Protein AF-K1RH36-F1 (afdb_monomer_lite)

Radius of gyration: 16.11 Å; chains: 1; bounding box: 42×33×47 Å

pLDDT: mean 90.03, std 10.53, range [44.5, 98.94]

Secondary structure (DSSP, 8-state):
-----TT----SEE-----TTTSTTT-----PPPEEEEEES-EEES-S--EE---EETTB-EEEEEEES-EEES-SSEEEEEESEES-EEES-EEEEESEEEEEESS-SSEE--TT-STT-----B---EEES-EEEE-S---SS--EEEEEE-EEESS-BTTBPSEEE-EES-EEES-EEEESSS-EEEEEESEES-EE-

InterPro domains:
  IPR006626 Parallel beta-helix repeat [SM00710] (34-55)
  IPR006626 Parallel beta-helix repeat [SM00710] (62-84)
  IPR006626 Parallel beta-helix repeat [SM00710] (85-106)
  IPR006626 Parallel beta-helix repeat [SM00710] (171-194)
  IPR011050 Pectin lyase fold/virulence factor [SSF51126] (20-196)
  IPR012334 Pectin lyase fold [G3DSA:2.160.20.10] (1-201)

Foldseek 3Di:
DPLDPLPDPDEPEEQEQDDCVVNVPPDDRPLDHAEQAAAAPEEAESYQEYDEYDAAEFLRAYEAYEQEHYEAYQHLEENYEYERYAPYEAYQYEYYNYQAYYEHFFQPDHYDYDPVGNPPGALDDARLYEYAQYEHEHEPRDDPPAHENYEQDFAQAPQDDVRRGGHQNAHHNYEYENYHYHYHDRHYHYHYYSHDHYHYD

Structure (mmCIF, N/CA/C/O backbone):
data_AF-K1RH36-F1
#
_entry.id   AF-K1RH36-F1
#
loop_
_atom_site.group_PDB
_atom_site.id
_atom_site.type_symbol
_atom_site.label_atom_id
_atom_site.label_alt_id
_atom_site.label_comp_id
_atom_site.label_asym_id
_atom_site.label_entity_id
_atom_site.label_seq_id
_atom_site.pdbx_PDB_ins_code
_atom_site.Cartn_x
_atom_site.Cartn_y
_atom_site.Cartn_z
_atom_site.occupancy
_atom_site.B_iso_or_equiv
_atom_site.auth_seq_id
_atom_site.auth_comp_id
_atom_site.auth_asym_id
_atom_site.auth_atom_id
_atom_site.pdbx_PDB_model_num
ATOM 1 N N . ASP A 1 1 ? 5.997 -0.626 26.181 1.00 48.72 1 ASP A N 1
ATOM 2 C CA . ASP A 1 1 ? 5.808 -1.218 24.842 1.00 48.72 1 ASP A CA 1
ATOM 3 C C . ASP A 1 1 ? 6.868 -0.710 23.880 1.00 48.72 1 ASP A C 1
ATOM 5 O O . ASP A 1 1 ? 7.215 0.465 23.920 1.00 48.72 1 ASP A O 1
ATOM 9 N N . TYR A 1 2 ? 7.470 -1.610 23.101 1.00 44.50 2 TYR A N 1
ATOM 10 C CA . TYR A 1 2 ? 8.561 -1.281 22.181 1.00 44.50 2 TYR A CA 1
ATOM 11 C C . TYR A 1 2 ? 7.997 -0.647 20.906 1.00 44.50 2 TYR A C 1
ATOM 13 O O . TYR A 1 2 ? 7.381 -1.335 20.103 1.00 44.50 2 TYR A O 1
ATOM 21 N N . HIS A 1 3 ? 8.233 0.648 20.704 1.00 52.84 3 HIS A N 1
ATOM 22 C CA . HIS A 1 3 ? 7.774 1.389 19.522 1.00 52.84 3 HIS A CA 1
ATOM 23 C C . HIS A 1 3 ? 8.792 1.398 18.365 1.00 52.84 3 HIS A C 1
ATOM 25 O O . HIS A 1 3 ? 8.643 2.162 17.416 1.00 52.84 3 HIS A O 1
ATOM 31 N N . GLY A 1 4 ? 9.857 0.586 18.433 1.00 54.41 4 GLY A N 1
ATOM 32 C CA . GLY A 1 4 ? 11.047 0.842 17.618 1.00 54.41 4 GLY A CA 1
ATOM 33 C C . GLY A 1 4 ? 11.616 2.237 17.908 1.00 54.41 4 GLY A C 1
ATOM 34 O O . GLY A 1 4 ? 11.201 2.916 18.849 1.00 54.41 4 GLY A O 1
ATOM 35 N N . LYS A 1 5 ? 12.575 2.700 17.105 1.00 57.91 5 LYS A N 1
ATOM 36 C CA . LYS A 1 5 ? 12.825 4.146 17.043 1.00 57.91 5 LYS A CA 1
ATOM 37 C C . LYS A 1 5 ? 11.696 4.786 16.233 1.00 57.91 5 LYS A C 1
ATOM 39 O O . LYS A 1 5 ? 11.279 4.210 15.226 1.00 57.91 5 LYS A O 1
ATOM 44 N N . ALA A 1 6 ? 11.234 5.966 16.651 1.00 55.44 6 ALA A N 1
ATOM 45 C CA . ALA A 1 6 ? 10.119 6.688 16.024 1.00 55.44 6 ALA A CA 1
ATOM 46 C C . ALA A 1 6 ? 10.336 6.992 14.525 1.00 55.44 6 ALA A C 1
ATOM 48 O O . ALA A 1 6 ? 9.378 7.233 13.794 1.00 55.44 6 ALA A O 1
ATOM 49 N N . ASP A 1 7 ? 11.578 6.927 14.049 1.00 59.47 7 ASP A N 1
ATOM 50 C CA . ASP A 1 7 ? 12.008 7.115 12.663 1.00 59.47 7 ASP A CA 1
ATOM 51 C C . ASP A 1 7 ? 12.267 5.802 11.898 1.00 59.47 7 ASP A C 1
ATOM 53 O O . ASP A 1 7 ? 12.606 5.837 10.713 1.00 59.47 7 ASP A O 1
ATOM 57 N N . SER A 1 8 ? 12.095 4.635 12.529 1.00 68.62 8 SER A N 1
ATOM 58 C CA . SER A 1 8 ? 12.329 3.359 11.854 1.00 68.62 8 SER A CA 1
ATOM 59 C C . SER A 1 8 ? 11.320 3.137 10.724 1.00 68.62 8 SER A C 1
ATOM 61 O O . SER A 1 8 ? 10.147 3.520 10.793 1.00 68.62 8 SER A O 1
ATOM 63 N N . ASN A 1 9 ? 11.797 2.550 9.630 1.00 77.06 9 ASN A N 1
ATOM 64 C CA . ASN A 1 9 ? 11.021 2.375 8.408 1.00 77.06 9 ASN A CA 1
ATOM 65 C C . ASN A 1 9 ? 10.513 0.942 8.224 1.00 77.06 9 ASN A C 1
ATOM 67 O O . ASN A 1 9 ? 10.235 0.577 7.092 1.00 77.06 9 ASN A O 1
ATOM 71 N N . ASN A 1 10 ? 10.382 0.171 9.305 1.00 84.75 10 ASN A N 1
ATOM 72 C CA . ASN A 1 10 ? 10.100 -1.258 9.229 1.00 84.75 10 ASN A CA 1
ATOM 73 C C . ASN A 1 10 ? 8.607 -1.556 9.391 1.00 84.75 10 ASN A C 1
ATOM 75 O O . ASN A 1 10 ? 7.935 -1.008 10.268 1.00 84.75 10 ASN A O 1
ATOM 79 N N . GLU A 1 11 ? 8.126 -2.474 8.570 1.00 92.56 11 GLU A N 1
ATOM 80 C CA . GLU A 1 11 ? 6.810 -3.086 8.620 1.00 92.56 11 GLU A CA 1
ATOM 81 C C . GLU A 1 11 ? 6.867 -4.375 9.460 1.00 92.56 11 GLU A C 1
ATOM 83 O O . GLU A 1 11 ? 7.831 -5.136 9.378 1.00 92.56 11 GLU A O 1
ATOM 88 N N . ALA A 1 12 ? 5.841 -4.638 10.278 1.00 95.31 12 ALA A N 1
ATOM 89 C CA . ALA A 1 12 ? 5.740 -5.885 11.041 1.00 95.31 12 ALA A CA 1
ATOM 90 C C . ALA A 1 12 ? 5.659 -7.118 10.123 1.00 95.31 12 ALA A C 1
ATOM 92 O O . ALA A 1 12 ? 6.191 -8.174 10.460 1.00 95.31 12 ALA A O 1
ATOM 93 N N . ILE A 1 13 ? 5.037 -6.971 8.948 1.00 97.25 13 ILE A N 1
ATOM 94 C CA . ILE A 1 13 ? 5.203 -7.890 7.815 1.00 97.25 13 ILE A CA 1
ATOM 95 C C . ILE A 1 13 ? 5.676 -7.089 6.603 1.00 97.25 13 ILE A C 1
ATOM 97 O O . ILE A 1 13 ? 4.931 -6.266 6.064 1.00 97.25 13 ILE A O 1
ATOM 101 N N . GLN A 1 14 ? 6.898 -7.389 6.164 1.00 94.25 14 GLN A N 1
ATOM 102 C CA . GLN A 1 14 ? 7.537 -6.804 4.990 1.00 94.25 14 GLN A CA 1
ATOM 103 C C . GLN A 1 14 ? 7.355 -7.739 3.782 1.00 94.25 14 GLN A C 1
ATOM 105 O O . GLN A 1 14 ? 7.917 -8.833 3.741 1.00 94.25 14 GLN A O 1
ATOM 110 N N . ILE A 1 15 ? 6.556 -7.320 2.800 1.00 95.06 15 ILE A N 1
ATOM 111 C CA . ILE A 1 15 ? 6.387 -7.982 1.499 1.00 95.06 15 ILE A CA 1
ATOM 112 C C . ILE A 1 15 ? 7.238 -7.197 0.519 1.00 95.06 15 ILE A C 1
ATOM 114 O O . ILE A 1 15 ? 6.900 -6.064 0.212 1.00 95.06 15 ILE A O 1
ATOM 118 N N . GLU A 1 16 ? 8.339 -7.747 0.023 1.00 91.94 16 GLU A N 1
ATOM 119 C CA . GLU A 1 16 ? 9.300 -6.907 -0.694 1.00 91.94 16 GLU A CA 1
ATOM 120 C C . GLU A 1 16 ? 10.018 -7.646 -1.814 1.00 91.94 16 GLU A C 1
ATOM 122 O O . GLU A 1 16 ? 10.155 -8.870 -1.781 1.00 91.94 16 GLU A O 1
ATOM 127 N N . THR A 1 17 ? 10.438 -6.893 -2.828 1.00 91.12 17 THR A N 1
ATOM 128 C CA . THR A 1 17 ? 11.359 -7.387 -3.852 1.00 91.12 17 THR A CA 1
ATOM 129 C C . THR A 1 17 ? 12.761 -6.914 -3.501 1.00 91.12 17 THR A C 1
ATOM 131 O O . THR A 1 17 ? 12.981 -5.723 -3.289 1.00 91.12 17 THR A O 1
ATOM 134 N N . LEU A 1 18 ? 13.734 -7.824 -3.474 1.00 89.38 18 LEU A N 1
ATOM 135 C CA . LEU A 1 18 ? 15.109 -7.443 -3.168 1.00 89.38 18 LEU A CA 1
ATOM 136 C C . LEU A 1 18 ? 15.663 -6.524 -4.263 1.00 89.38 18 LEU A C 1
ATOM 138 O O . LEU A 1 18 ? 15.739 -6.902 -5.433 1.00 89.38 18 LEU A O 1
ATOM 142 N N . GLN A 1 19 ? 16.089 -5.329 -3.862 1.00 87.44 19 GLN A N 1
ATOM 143 C CA . GLN A 1 19 ? 16.761 -4.360 -4.718 1.00 87.44 19 GLN A CA 1
ATOM 144 C C . GLN A 1 19 ? 18.073 -3.924 -4.067 1.00 87.44 19 GLN A C 1
ATOM 146 O O . GLN A 1 19 ? 18.131 -3.759 -2.852 1.00 87.44 19 GLN A O 1
ATOM 151 N N . ARG A 1 20 ? 19.124 -3.741 -4.872 1.00 87.88 20 ARG A N 1
ATOM 152 C CA . ARG A 1 20 ? 20.497 -3.494 -4.411 1.00 87.88 20 ARG A CA 1
ATOM 153 C C . ARG A 1 20 ? 20.656 -2.305 -3.466 1.00 87.88 20 ARG A C 1
ATOM 155 O O . ARG A 1 20 ? 21.320 -2.435 -2.448 1.00 87.88 20 ARG A O 1
ATOM 162 N N . ASP A 1 21 ? 20.075 -1.162 -3.790 1.00 84.81 21 ASP A N 1
ATOM 163 C CA . ASP A 1 21 ? 20.193 0.064 -2.996 1.00 84.81 21 ASP A CA 1
ATOM 164 C C . ASP A 1 21 ? 19.337 0.016 -1.718 1.00 84.81 21 ASP A C 1
ATOM 166 O O . ASP A 1 21 ? 19.546 0.819 -0.810 1.00 84.81 21 ASP A O 1
ATOM 170 N N . HIS A 1 22 ? 18.377 -0.915 -1.631 1.00 84.19 22 HIS A N 1
ATOM 171 C CA . HIS A 1 22 ? 17.522 -1.104 -0.457 1.00 84.19 22 HIS A CA 1
ATOM 172 C C . HIS A 1 22 ? 17.962 -2.278 0.443 1.00 84.19 22 HIS A C 1
ATOM 174 O O . HIS A 1 22 ? 17.903 -2.167 1.665 1.00 84.19 22 HIS A O 1
ATOM 180 N N . PHE A 1 23 ? 18.462 -3.371 -0.144 1.00 86.69 23 PHE A N 1
ATOM 181 C CA . PHE A 1 23 ? 18.872 -4.623 0.513 1.00 86.69 23 PHE A CA 1
ATOM 182 C C . PHE A 1 23 ? 20.287 -5.061 0.104 1.00 86.69 23 PHE A C 1
ATOM 184 O O . PHE A 1 23 ? 20.510 -6.223 -0.235 1.00 86.69 23 PHE A O 1
ATOM 191 N N . ALA A 1 24 ? 21.252 -4.139 0.155 1.00 87.00 24 ALA A N 1
ATOM 192 C CA . ALA A 1 24 ? 22.609 -4.311 -0.383 1.00 87.00 24 ALA A CA 1
ATOM 193 C C . ALA A 1 24 ? 23.359 -5.578 0.075 1.00 87.00 24 ALA A C 1
ATOM 195 O O . ALA A 1 24 ? 24.214 -6.082 -0.657 1.00 87.00 24 ALA A O 1
ATOM 196 N N . SER A 1 25 ? 23.053 -6.094 1.269 1.00 89.00 25 SER A N 1
ATOM 197 C CA . SER A 1 25 ? 23.713 -7.262 1.859 1.00 89.00 25 SER A CA 1
ATOM 198 C C . SER A 1 25 ? 23.167 -8.615 1.392 1.00 89.00 25 SER A C 1
ATOM 200 O O . SER A 1 25 ? 23.847 -9.619 1.584 1.00 89.00 25 SER A O 1
ATOM 202 N N . TYR A 1 26 ? 21.973 -8.677 0.790 1.00 86.00 26 TYR A N 1
ATOM 203 C CA . TYR A 1 26 ? 21.340 -9.956 0.434 1.00 86.00 26 TYR A CA 1
ATOM 204 C C . TYR A 1 26 ? 21.942 -10.580 -0.836 1.00 86.00 26 TYR A C 1
ATOM 206 O O . TYR A 1 26 ? 22.061 -11.802 -0.927 1.00 86.00 26 TYR A O 1
ATOM 214 N N . GLY A 1 27 ? 22.368 -9.757 -1.803 1.00 78.81 27 GLY A N 1
ATOM 215 C CA . GLY A 1 27 ? 22.915 -10.230 -3.079 1.00 78.81 27 GLY A CA 1
ATOM 216 C C . GLY A 1 27 ? 21.888 -10.962 -3.962 1.00 78.81 27 GLY A C 1
ATOM 217 O O . GLY A 1 27 ? 20.745 -11.172 -3.575 1.00 78.81 27 GLY A O 1
ATOM 218 N N . LYS A 1 28 ? 22.288 -11.330 -5.190 1.00 85.62 28 LYS A N 1
ATOM 219 C CA . LYS A 1 28 ? 21.448 -12.039 -6.188 1.00 85.62 28 LYS A CA 1
ATOM 220 C C . LYS A 1 28 ? 20.053 -11.415 -6.414 1.00 85.62 28 LYS A C 1
ATOM 222 O O . LYS A 1 28 ? 19.036 -12.095 -6.343 1.00 85.62 28 LYS A O 1
ATOM 227 N N . TYR A 1 29 ? 20.017 -10.123 -6.735 1.00 89.62 29 TYR A N 1
ATOM 228 C CA . TYR A 1 29 ? 18.783 -9.393 -7.050 1.00 89.62 29 TYR A CA 1
ATOM 229 C C . TYR A 1 29 ? 18.176 -9.877 -8.374 1.00 89.62 29 TYR A C 1
ATOM 231 O O . TYR A 1 29 ? 18.682 -9.567 -9.452 1.00 89.62 29 TYR A O 1
ATOM 239 N N . ASP A 1 30 ? 17.100 -10.656 -8.300 1.00 88.75 30 ASP A N 1
ATOM 240 C CA . ASP A 1 30 ? 16.423 -11.241 -9.462 1.00 88.75 30 ASP A CA 1
ATOM 241 C C . ASP A 1 30 ? 15.094 -10.547 -9.811 1.00 88.75 30 ASP A C 1
ATOM 243 O O . ASP A 1 30 ? 14.465 -10.885 -10.817 1.00 88.75 30 ASP A O 1
ATOM 247 N N . GLU A 1 31 ? 14.701 -9.547 -9.020 1.00 89.31 31 GLU A N 1
ATOM 248 C CA . GLU A 1 31 ? 13.432 -8.824 -9.118 1.00 89.31 31 GLU A CA 1
ATOM 249 C C . GLU A 1 31 ? 12.186 -9.718 -9.025 1.00 89.31 31 GLU A C 1
ATOM 251 O O . GLU A 1 31 ? 11.155 -9.373 -9.604 1.00 89.31 31 GLU A O 1
ATOM 256 N N . THR A 1 32 ? 12.248 -10.869 -8.350 1.00 91.81 32 THR A N 1
ATOM 257 C CA . THR A 1 32 ? 11.091 -11.766 -8.235 1.00 91.81 32 THR A CA 1
ATOM 258 C C . THR A 1 32 ? 10.021 -11.157 -7.320 1.00 91.81 32 THR A C 1
ATOM 260 O O . THR A 1 32 ? 10.260 -10.981 -6.124 1.00 91.81 32 THR A O 1
ATOM 263 N N . PRO A 1 33 ? 8.816 -10.842 -7.831 1.00 93.69 33 PRO A N 1
ATOM 264 C CA . PRO A 1 33 ? 7.789 -10.220 -7.014 1.00 93.69 33 PRO A CA 1
ATOM 265 C C . PRO A 1 33 ? 6.928 -11.242 -6.264 1.00 93.69 33 PRO A C 1
ATOM 267 O O . PRO A 1 33 ? 6.562 -12.293 -6.784 1.00 93.69 33 PRO A O 1
ATOM 270 N N . ASN A 1 34 ? 6.474 -10.859 -5.073 1.00 97.25 34 ASN A N 1
ATOM 271 C CA . ASN A 1 34 ? 5.572 -11.656 -4.236 1.00 97.25 34 ASN A CA 1
ATOM 272 C C . ASN A 1 34 ? 4.180 -11.894 -4.851 1.00 97.25 34 ASN A C 1
ATOM 274 O O . ASN A 1 34 ? 3.597 -11.000 -5.480 1.00 97.25 34 ASN A O 1
ATOM 278 N N . ARG A 1 35 ? 3.634 -13.101 -4.659 1.00 98.25 35 ARG A N 1
ATOM 279 C CA . ARG A 1 35 ? 2.364 -13.569 -5.237 1.00 98.25 35 ARG A CA 1
ATOM 280 C C . ARG A 1 35 ? 1.556 -14.373 -4.223 1.00 98.25 35 ARG A C 1
ATOM 282 O O . ARG A 1 35 ? 2.138 -15.151 -3.481 1.00 98.25 35 ARG A O 1
ATOM 289 N N . ASN A 1 36 ? 0.227 -14.266 -4.279 1.00 98.56 36 ASN A N 1
ATOM 290 C CA . ASN A 1 36 ? -0.706 -15.164 -3.578 1.00 98.56 36 ASN A CA 1
ATOM 291 C C . ASN A 1 36 ? -0.527 -15.195 -2.049 1.00 98.56 36 ASN A C 1
ATOM 293 O O . ASN A 1 36 ? -0.591 -16.255 -1.432 1.00 98.56 36 ASN A O 1
ATOM 297 N N . ILE A 1 37 ? -0.320 -14.029 -1.438 1.00 98.75 37 ILE A N 1
ATOM 298 C CA . ILE A 1 37 ? -0.153 -13.902 0.014 1.00 98.75 37 ILE A CA 1
ATOM 299 C C . ILE A 1 37 ? -1.481 -13.476 0.628 1.00 98.75 37 ILE A C 1
ATOM 301 O O . ILE A 1 37 ? -2.100 -12.519 0.168 1.00 98.75 37 ILE A O 1
ATOM 305 N N . THR A 1 38 ? -1.904 -14.168 1.683 1.00 98.75 38 THR A N 1
ATOM 306 C CA . THR A 1 38 ? -3.079 -13.795 2.478 1.00 98.75 38 THR A CA 1
ATOM 307 C C . THR A 1 38 ? -2.652 -13.539 3.917 1.00 98.75 38 THR A C 1
ATOM 309 O O . THR A 1 38 ? -2.019 -14.388 4.535 1.00 98.75 38 THR A O 1
ATOM 312 N N . ILE A 1 39 ? -3.002 -12.366 4.435 1.00 98.88 39 ILE A N 1
ATOM 313 C CA . ILE A 1 39 ? -2.805 -11.935 5.817 1.00 98.88 39 ILE A CA 1
ATOM 314 C C . ILE A 1 39 ? -4.195 -11.629 6.356 1.00 98.88 39 ILE A C 1
ATOM 316 O O . ILE A 1 39 ? -4.834 -10.660 5.932 1.00 98.88 39 ILE A O 1
ATOM 320 N N . THR A 1 40 ? -4.694 -12.495 7.232 1.00 98.81 40 THR A N 1
ATOM 321 C CA . THR A 1 40 ? -6.057 -12.385 7.740 1.00 98.81 40 THR A CA 1
ATOM 322 C C . THR A 1 40 ? -6.171 -12.815 9.188 1.00 98.81 40 THR A C 1
ATOM 324 O O . THR A 1 40 ? -5.421 -13.678 9.639 1.00 98.81 40 THR A O 1
ATOM 327 N N . ASN A 1 41 ? -7.120 -12.214 9.908 1.00 98.62 41 ASN A N 1
ATOM 328 C CA . ASN A 1 41 ? -7.385 -12.479 11.320 1.00 98.62 41 ASN A CA 1
ATOM 329 C C . ASN A 1 41 ? -6.165 -12.232 12.230 1.00 98.62 41 ASN A C 1
ATOM 331 O O . ASN A 1 41 ? -6.025 -12.857 13.280 1.00 98.62 41 ASN A O 1
ATOM 335 N N . CYS A 1 42 ? -5.273 -11.315 11.841 1.00 98.81 42 CYS A N 1
ATOM 336 C CA . CYS A 1 42 ? -4.114 -10.913 12.634 1.00 98.81 42 CYS A CA 1
ATOM 337 C C . CYS A 1 42 ? -4.377 -9.615 13.414 1.00 98.81 42 CYS A C 1
ATOM 339 O O . CYS A 1 42 ? -5.217 -8.793 13.043 1.00 98.81 42 CYS A O 1
ATOM 341 N N . THR A 1 43 ? -3.602 -9.402 14.481 1.00 98.69 43 THR A N 1
ATOM 342 C CA . THR A 1 43 ? -3.540 -8.123 15.205 1.00 98.69 43 THR A CA 1
ATOM 343 C C . THR A 1 43 ? -2.119 -7.571 15.157 1.00 98.69 43 THR A C 1
ATOM 345 O O . THR A 1 43 ? -1.186 -8.203 15.645 1.00 98.69 43 THR A O 1
ATOM 348 N N . PHE A 1 44 ? -1.971 -6.368 14.611 1.00 98.06 44 PHE A N 1
ATOM 349 C CA . PHE A 1 44 ? -0.743 -5.582 14.592 1.00 98.06 44 PHE A CA 1
ATOM 350 C C . PHE A 1 44 ? -0.892 -4.454 15.607 1.00 98.06 44 PHE A C 1
ATOM 352 O O . PHE A 1 44 ? -1.618 -3.491 15.365 1.00 98.06 44 PHE A O 1
ATOM 359 N N . LYS A 1 45 ? -0.246 -4.584 16.767 1.00 96.69 45 LYS A N 1
ATOM 360 C CA . LYS A 1 45 ? -0.400 -3.642 17.880 1.00 96.69 45 LYS A CA 1
ATOM 361 C C . LYS A 1 45 ? 0.950 -3.126 18.350 1.00 96.69 45 LYS A C 1
ATOM 363 O O . LYS A 1 45 ? 1.860 -3.922 18.555 1.00 96.69 45 LYS A O 1
ATOM 368 N N . ASN A 1 46 ? 1.044 -1.814 18.574 1.00 93.38 46 ASN A N 1
ATOM 369 C CA . ASN A 1 46 ? 2.251 -1.153 19.083 1.00 93.38 46 ASN A CA 1
ATOM 370 C C . ASN A 1 46 ? 3.497 -1.413 18.210 1.00 93.38 46 ASN A C 1
ATOM 372 O O . ASN A 1 46 ? 4.609 -1.503 18.720 1.00 93.38 46 ASN A O 1
ATOM 376 N N . VAL A 1 47 ? 3.310 -1.553 16.896 1.00 92.06 47 VAL A N 1
ATOM 377 C CA . VAL A 1 47 ? 4.395 -1.710 15.915 1.00 92.06 47 VAL A CA 1
ATOM 378 C C . VAL A 1 47 ? 4.605 -0.406 15.161 1.00 92.06 47 VAL A C 1
ATOM 380 O O . VAL A 1 47 ? 3.682 0.394 15.048 1.00 92.06 47 VAL A O 1
ATOM 383 N N . GLN A 1 48 ? 5.798 -0.203 14.602 1.00 90.75 48 GLN A N 1
ATOM 384 C CA . GLN A 1 48 ? 6.118 1.022 13.866 1.00 90.75 48 GLN A CA 1
ATOM 385 C C . GLN A 1 48 ? 5.252 1.200 12.607 1.00 90.75 48 GLN A C 1
ATOM 387 O O . GLN A 1 48 ? 4.735 2.289 12.347 1.00 90.75 48 GLN A O 1
ATOM 392 N N . ARG A 1 49 ? 5.084 0.125 11.831 1.00 93.50 49 ARG A N 1
ATOM 393 C CA . ARG A 1 49 ? 4.133 -0.001 10.719 1.00 93.50 49 ARG A CA 1
ATOM 394 C C . ARG A 1 49 ? 3.550 -1.401 10.696 1.00 93.50 49 ARG A C 1
ATOM 396 O O . ARG A 1 49 ? 4.187 -2.340 11.169 1.00 93.50 49 ARG A O 1
ATOM 403 N N . GLY A 1 50 ? 2.358 -1.539 10.129 1.00 96.75 50 GLY A N 1
ATOM 404 C CA . GLY A 1 50 ? 1.671 -2.824 10.052 1.00 96.75 50 GLY A CA 1
ATOM 405 C C . GLY A 1 50 ? 2.229 -3.715 8.946 1.00 96.75 50 GLY A C 1
ATOM 406 O O . GLY A 1 50 ? 3.176 -4.465 9.162 1.00 96.75 50 GLY A O 1
ATOM 407 N N . VAL A 1 51 ? 1.628 -3.654 7.761 1.00 98.12 51 VAL A N 1
ATOM 408 C CA . VAL A 1 51 ? 1.927 -4.574 6.651 1.00 98.12 51 VAL A CA 1
ATOM 409 C C . VAL A 1 51 ? 2.221 -3.797 5.377 1.00 98.12 51 VAL A C 1
ATOM 411 O O . VAL A 1 51 ? 1.471 -2.883 5.028 1.00 98.12 51 VAL A O 1
ATOM 414 N N . GLY A 1 52 ? 3.231 -4.209 4.614 1.00 96.19 52 GLY A N 1
ATOM 415 C CA . GLY A 1 52 ? 3.333 -3.753 3.235 1.00 96.19 52 GLY A CA 1
ATOM 416 C C . GLY A 1 52 ? 4.702 -3.873 2.589 1.00 96.19 52 GLY A C 1
ATOM 417 O O . GLY A 1 52 ? 5.501 -4.721 2.961 1.00 96.19 52 GLY A O 1
ATOM 418 N N . THR A 1 53 ? 4.909 -3.020 1.591 1.00 93.50 53 THR A N 1
ATOM 419 C CA . THR A 1 53 ? 6.091 -2.947 0.727 1.00 93.50 53 THR A CA 1
ATOM 420 C C . THR A 1 53 ? 6.643 -1.531 0.748 1.00 93.50 53 THR A C 1
ATOM 422 O O . THR A 1 53 ? 5.918 -0.577 0.441 1.00 93.50 53 THR A O 1
ATOM 425 N N . HIS A 1 54 ? 7.924 -1.361 1.054 1.00 87.81 54 HIS A N 1
ATOM 426 C CA . HIS A 1 54 ? 8.533 -0.041 1.170 1.00 87.81 54 HIS A CA 1
ATOM 427 C C . HIS A 1 54 ? 9.096 0.478 -0.157 1.00 87.81 54 HIS A C 1
ATOM 429 O O . HIS A 1 54 ? 9.077 1.691 -0.400 1.00 87.81 54 HIS A O 1
ATOM 435 N N . ALA A 1 55 ? 9.571 -0.411 -1.024 1.00 87.25 55 ALA A N 1
ATOM 436 C CA . ALA A 1 55 ? 10.240 -0.067 -2.267 1.00 87.25 55 ALA A CA 1
ATOM 437 C C . ALA A 1 55 ? 9.464 -0.533 -3.504 1.00 87.25 55 ALA A C 1
ATOM 439 O O . ALA A 1 55 ? 8.765 -1.536 -3.515 1.00 87.25 55 ALA A O 1
ATOM 440 N N . ALA A 1 56 ? 9.591 0.222 -4.590 1.00 89.88 56 ALA A N 1
ATOM 441 C CA . ALA A 1 56 ? 9.098 -0.170 -5.901 1.00 89.88 56 ALA A CA 1
ATOM 442 C C . ALA A 1 56 ? 10.279 -0.407 -6.841 1.00 89.88 56 ALA A C 1
ATOM 444 O O . ALA A 1 56 ? 11.195 0.413 -6.900 1.00 89.88 56 ALA A O 1
ATOM 445 N N . ILE A 1 57 ? 10.212 -1.458 -7.656 1.00 90.88 57 ILE A N 1
ATOM 446 C CA . ILE A 1 57 ? 11.063 -1.612 -8.845 1.00 90.88 57 ILE A CA 1
ATOM 447 C C . ILE A 1 57 ? 10.189 -1.359 -10.077 1.00 90.88 57 ILE A C 1
ATOM 449 O O . ILE A 1 57 ? 9.046 -1.821 -10.142 1.00 90.88 57 ILE A O 1
ATOM 453 N N . VAL A 1 58 ? 10.693 -0.600 -11.054 1.00 88.69 58 VAL A N 1
ATOM 454 C CA . VAL A 1 58 ? 9.941 -0.248 -12.274 1.00 88.69 58 VAL A CA 1
ATOM 455 C C . VAL A 1 58 ? 9.390 -1.499 -12.973 1.00 88.69 58 VAL A C 1
ATOM 457 O O . VAL A 1 58 ? 10.131 -2.392 -13.384 1.00 88.69 58 VAL A O 1
ATOM 460 N N . GLY A 1 59 ? 8.064 -1.543 -13.134 1.00 87.12 59 GLY A N 1
ATOM 461 C CA . GLY A 1 59 ? 7.349 -2.656 -13.765 1.00 87.12 59 GLY A CA 1
ATOM 462 C C . GLY A 1 59 ? 7.412 -3.980 -12.997 1.00 87.12 59 GLY A C 1
ATOM 463 O O . GLY A 1 59 ? 7.144 -5.031 -13.579 1.00 87.12 59 GLY A O 1
ATOM 464 N N . CYS A 1 60 ? 7.786 -3.947 -11.718 1.00 91.06 60 CYS A N 1
ATOM 465 C CA . CYS A 1 60 ? 7.711 -5.078 -10.811 1.00 91.06 60 CYS A CA 1
ATOM 466 C C . CYS A 1 60 ? 6.530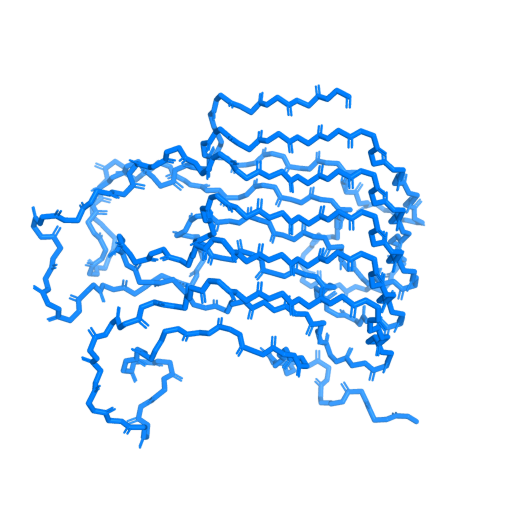 -4.866 -9.861 1.00 91.06 60 CYS A C 1
ATOM 468 O O . CYS A 1 60 ? 6.551 -3.959 -9.031 1.00 91.06 60 CYS A O 1
ATOM 470 N N . TYR A 1 61 ? 5.486 -5.676 -10.020 1.00 93.94 61 TYR A N 1
ATOM 471 C CA . TYR A 1 61 ? 4.260 -5.565 -9.232 1.00 93.94 61 TYR A CA 1
ATOM 472 C C . TYR A 1 61 ? 4.058 -6.803 -8.392 1.00 93.94 61 TYR A C 1
ATOM 474 O O . TYR A 1 61 ? 4.224 -7.902 -8.915 1.00 93.94 61 TYR A O 1
ATOM 482 N N . HIS A 1 62 ? 3.654 -6.640 -7.138 1.00 96.50 62 HIS A N 1
ATOM 483 C CA . HIS A 1 62 ? 3.126 -7.699 -6.284 1.00 96.50 62 HIS A CA 1
ATOM 484 C C . HIS A 1 62 ? 1.680 -7.988 -6.671 1.00 96.50 62 HIS A C 1
ATOM 486 O O . HIS A 1 62 ? 0.941 -7.061 -7.001 1.00 96.50 62 HIS A O 1
ATOM 492 N N . SER A 1 63 ? 1.256 -9.254 -6.662 1.00 98.06 63 SER A N 1
ATOM 493 C CA . SER A 1 63 ? -0.117 -9.561 -7.068 1.00 98.06 63 SER A CA 1
ATOM 494 C C . SER A 1 63 ? -0.826 -10.592 -6.222 1.00 98.06 63 SER A C 1
ATOM 496 O O . SER A 1 63 ? -0.207 -11.526 -5.715 1.00 98.06 63 SER A O 1
ATOM 498 N N . ASN A 1 64 ? -2.150 -10.452 -6.150 1.00 98.56 64 ASN A N 1
ATOM 499 C CA . ASN A 1 64 ? -3.002 -11.303 -5.328 1.00 98.56 64 ASN A CA 1
ATOM 500 C C . ASN A 1 64 ? -2.548 -11.297 -3.860 1.00 98.56 64 ASN A C 1
ATOM 502 O O . ASN A 1 64 ? -2.345 -12.346 -3.249 1.00 98.56 64 ASN A O 1
ATOM 506 N N . ILE A 1 65 ? -2.321 -10.091 -3.332 1.00 98.81 65 ILE A N 1
ATOM 507 C CA . ILE A 1 65 ? -2.032 -9.861 -1.919 1.00 98.81 65 ILE A CA 1
ATOM 508 C C . ILE A 1 65 ? -3.346 -9.485 -1.239 1.00 98.81 65 ILE A C 1
ATOM 510 O O . ILE A 1 65 ? -3.994 -8.515 -1.635 1.00 98.81 65 ILE A O 1
ATOM 514 N N . ARG A 1 66 ? -3.750 -10.259 -0.235 1.00 98.88 66 ARG A N 1
ATOM 515 C CA . ARG A 1 66 ? -4.992 -10.059 0.515 1.00 98.88 66 ARG A CA 1
ATOM 516 C C . ARG A 1 66 ? -4.650 -9.691 1.949 1.00 98.88 66 ARG A C 1
ATOM 518 O O . ARG A 1 66 ? -4.066 -10.503 2.658 1.00 98.88 66 ARG A O 1
ATOM 525 N N . ILE A 1 67 ? -4.984 -8.474 2.360 1.00 98.94 67 ILE A N 1
ATOM 526 C CA . ILE A 1 67 ? -4.837 -7.989 3.737 1.00 98.94 67 ILE A CA 1
ATOM 527 C C . ILE A 1 67 ? -6.252 -7.737 4.248 1.00 98.94 67 ILE A C 1
ATOM 529 O O . ILE A 1 67 ? -6.835 -6.682 3.991 1.00 98.94 67 ILE A O 1
ATOM 533 N N . GLU A 1 68 ? -6.850 -8.747 4.874 1.00 98.88 68 GLU A N 1
ATOM 534 C CA . GLU A 1 68 ? -8.291 -8.764 5.137 1.00 98.88 68 GLU A CA 1
ATOM 535 C C . GLU A 1 68 ? -8.631 -9.175 6.568 1.00 98.88 68 GLU A C 1
ATOM 537 O O . GLU A 1 68 ? -8.023 -10.097 7.096 1.00 98.88 68 GLU A O 1
ATOM 542 N N . ASN A 1 69 ? -9.642 -8.565 7.187 1.00 98.88 69 ASN A N 1
ATOM 543 C CA . ASN A 1 69 ? -10.108 -8.932 8.535 1.00 98.88 69 ASN A CA 1
ATOM 544 C C . ASN A 1 69 ? -9.011 -8.827 9.622 1.00 98.88 69 ASN A C 1
ATOM 546 O O . ASN A 1 69 ? -8.929 -9.671 10.513 1.00 98.88 69 ASN A O 1
ATOM 550 N N . ASN A 1 70 ? -8.123 -7.832 9.536 1.00 98.94 70 ASN A N 1
ATOM 551 C CA . ASN A 1 70 ? -7.070 -7.609 10.534 1.00 98.94 70 ASN A CA 1
ATOM 552 C C . ASN A 1 70 ? -7.363 -6.393 11.415 1.00 98.94 70 ASN A C 1
ATOM 554 O O . ASN A 1 70 ? -8.129 -5.504 11.039 1.00 98.94 70 ASN A O 1
ATOM 558 N N . LYS A 1 71 ? -6.676 -6.330 12.558 1.00 98.88 71 LYS A N 1
ATOM 559 C CA . LYS A 1 71 ? -6.671 -5.176 13.461 1.00 98.88 71 LYS A CA 1
ATOM 560 C C . LYS A 1 71 ? -5.309 -4.491 13.451 1.00 98.88 71 LYS A C 1
ATOM 562 O O . LYS A 1 71 ? -4.295 -5.148 13.672 1.00 98.88 71 LYS A O 1
ATOM 567 N N . PHE A 1 72 ? -5.286 -3.181 13.241 1.00 98.69 72 PHE A N 1
ATOM 568 C CA . PHE A 1 72 ? -4.100 -2.328 13.317 1.00 98.69 72 PHE A CA 1
ATOM 569 C C . PHE A 1 72 ? -4.316 -1.308 14.429 1.00 98.69 72 PHE A C 1
ATOM 571 O O . PHE A 1 72 ? -5.233 -0.497 14.345 1.00 98.69 72 PHE A O 1
ATOM 578 N N . ILE A 1 73 ? -3.516 -1.378 15.491 1.00 97.75 73 ILE A N 1
ATOM 579 C CA . ILE A 1 73 ? -3.783 -0.663 16.742 1.00 97.75 73 ILE A CA 1
ATOM 580 C C . ILE A 1 73 ? -2.530 0.084 17.187 1.00 97.75 73 ILE A C 1
ATOM 582 O O . ILE A 1 73 ? -1.473 -0.526 17.364 1.00 97.75 73 ILE A O 1
ATOM 586 N N . ASN A 1 74 ? -2.667 1.384 17.448 1.00 94.69 74 ASN A N 1
ATOM 587 C CA . ASN A 1 74 ? -1.590 2.211 17.997 1.00 94.69 74 ASN A CA 1
ATOM 588 C C . ASN A 1 74 ? -0.303 2.152 17.146 1.00 94.69 74 ASN A C 1
ATOM 590 O O . ASN A 1 74 ? 0.779 1.824 17.638 1.00 94.69 74 ASN A O 1
ATOM 594 N N . ILE A 1 75 ? -0.436 2.428 15.845 1.00 93.12 75 ILE A N 1
ATOM 595 C CA . ILE A 1 75 ? 0.683 2.437 14.893 1.00 93.12 75 ILE A CA 1
ATOM 596 C C . ILE A 1 75 ? 1.062 3.896 14.582 1.00 93.12 75 ILE A C 1
ATOM 598 O O . ILE A 1 75 ? 0.241 4.627 14.022 1.00 93.12 75 ILE A O 1
ATOM 602 N N . PRO A 1 76 ? 2.283 4.352 14.922 1.00 91.12 76 PRO A N 1
ATOM 603 C CA . PRO A 1 76 ? 2.720 5.727 14.685 1.00 91.12 76 PRO A CA 1
ATOM 604 C C . PRO A 1 76 ? 3.094 5.999 13.219 1.00 91.12 76 PRO A C 1
ATOM 606 O O . PRO A 1 76 ? 3.296 7.152 12.856 1.00 91.12 76 PRO A O 1
ATOM 609 N N . GLY A 1 77 ? 3.209 4.963 12.382 1.00 91.25 77 GLY A N 1
ATOM 610 C CA . GLY A 1 77 ? 3.421 5.070 10.940 1.00 91.25 77 GLY A CA 1
ATOM 611 C C . GLY A 1 77 ? 2.188 4.717 10.107 1.00 91.25 77 GLY A C 1
ATOM 612 O O . GLY A 1 77 ? 1.052 5.014 10.471 1.00 91.25 77 GLY A O 1
ATOM 613 N N . TYR A 1 78 ? 2.427 4.071 8.962 1.00 93.38 78 TYR A N 1
ATOM 614 C CA . TYR A 1 78 ? 1.376 3.489 8.128 1.00 93.38 78 TYR A CA 1
ATOM 615 C C . TYR A 1 78 ? 0.852 2.186 8.733 1.00 93.38 78 TYR A C 1
ATOM 617 O O . TYR A 1 78 ? 1.638 1.281 9.027 1.00 93.38 78 TYR A O 1
ATOM 625 N N . ALA A 1 79 ? -0.469 2.045 8.828 1.00 97.06 79 ALA A N 1
ATOM 626 C CA . ALA A 1 79 ? -1.083 0.750 9.095 1.00 97.06 79 ALA A CA 1
ATOM 627 C C . ALA A 1 79 ? -0.836 -0.215 7.923 1.00 97.06 79 ALA A C 1
ATOM 629 O O . ALA A 1 79 ? -0.362 -1.332 8.133 1.00 97.06 79 ALA A O 1
ATOM 630 N N . ILE A 1 80 ? -1.085 0.230 6.684 1.00 98.50 80 ILE A N 1
ATOM 631 C CA . ILE A 1 80 ? -0.866 -0.579 5.476 1.00 98.50 80 ILE A CA 1
ATOM 632 C C . ILE A 1 80 ? -0.185 0.248 4.380 1.00 98.50 80 ILE A C 1
ATOM 634 O O . ILE A 1 80 ? -0.632 1.351 4.061 1.00 98.50 80 ILE A O 1
ATOM 638 N N . ILE A 1 81 ? 0.860 -0.311 3.761 1.00 96.19 81 ILE A N 1
ATOM 639 C CA . ILE A 1 81 ? 1.580 0.278 2.623 1.00 96.19 81 ILE A CA 1
ATOM 640 C C . ILE A 1 81 ? 1.606 -0.670 1.413 1.00 96.19 81 ILE A C 1
ATOM 642 O O . ILE A 1 81 ? 2.470 -1.528 1.269 1.00 96.19 81 ILE A O 1
ATOM 646 N N . ALA A 1 82 ? 0.653 -0.505 0.499 1.00 97.12 82 ALA A N 1
ATOM 647 C CA . ALA A 1 82 ? 0.538 -1.289 -0.729 1.00 97.12 82 ALA A CA 1
ATOM 648 C C . ALA A 1 82 ? 1.283 -0.606 -1.886 1.00 97.12 82 ALA A C 1
ATOM 650 O O . ALA A 1 82 ? 0.690 0.128 -2.680 1.00 97.12 82 ALA A O 1
ATOM 651 N N . THR A 1 83 ? 2.597 -0.824 -1.960 1.00 95.62 83 THR A N 1
ATOM 652 C CA . THR A 1 83 ? 3.436 -0.319 -3.058 1.00 95.62 83 THR A CA 1
ATOM 653 C C . THR A 1 83 ? 3.466 -1.328 -4.209 1.00 95.62 83 THR A C 1
ATOM 655 O O . THR A 1 83 ? 3.868 -2.470 -4.012 1.00 95.62 83 THR A O 1
ATOM 658 N N . ASN A 1 84 ? 3.068 -0.913 -5.417 1.00 95.00 84 ASN A N 1
ATOM 659 C CA . ASN A 1 84 ? 3.010 -1.730 -6.638 1.00 95.00 84 ASN A CA 1
ATOM 660 C C . ASN A 1 84 ? 2.121 -2.985 -6.522 1.00 95.00 84 ASN A C 1
ATOM 662 O O . ASN A 1 84 ? 2.500 -4.070 -6.968 1.00 95.00 84 ASN A O 1
ATOM 666 N N . TYR A 1 85 ? 0.934 -2.867 -5.927 1.00 97.38 85 TYR A N 1
ATOM 667 C CA . TYR A 1 85 ? 0.004 -3.994 -5.793 1.00 97.38 85 TYR A CA 1
ATOM 668 C C . TYR A 1 85 ? -0.973 -4.051 -6.974 1.00 97.38 85 TYR A C 1
ATOM 670 O O . TYR A 1 85 ? -1.545 -3.037 -7.376 1.00 97.38 85 TYR A O 1
ATOM 678 N N . ILE A 1 86 ? -1.223 -5.249 -7.504 1.00 97.19 86 ILE A N 1
ATOM 679 C CA . ILE A 1 86 ? -2.234 -5.507 -8.541 1.00 97.19 86 ILE A CA 1
ATOM 680 C C . ILE A 1 86 ? -3.067 -6.750 -8.210 1.00 97.19 86 ILE A C 1
ATOM 682 O O . ILE A 1 86 ? -2.571 -7.713 -7.634 1.00 97.19 86 ILE A O 1
ATOM 686 N N . ASN A 1 87 ? -4.333 -6.773 -8.618 1.00 98.31 87 ASN A N 1
ATOM 687 C CA . ASN A 1 87 ? -5.302 -7.823 -8.305 1.00 98.31 87 ASN A CA 1
ATOM 688 C C . ASN A 1 87 ? -5.331 -8.148 -6.799 1.00 98.31 87 ASN A C 1
ATOM 690 O O . ASN A 1 87 ? -5.411 -9.313 -6.419 1.00 98.31 87 ASN A O 1
ATOM 694 N N . SER A 1 88 ? -5.188 -7.126 -5.954 1.00 98.75 88 SER A N 1
ATOM 695 C CA . SER A 1 88 ? -5.029 -7.253 -4.504 1.00 98.75 88 SER A CA 1
ATOM 696 C C . SER A 1 88 ? -6.229 -6.665 -3.763 1.00 98.75 88 SER A C 1
ATOM 698 O O . SER A 1 88 ? -7.019 -5.898 -4.322 1.00 98.75 88 SER A O 1
ATOM 700 N N . SER A 1 89 ? -6.371 -7.003 -2.487 1.00 98.81 89 SER A N 1
ATOM 701 C CA . SER A 1 89 ? -7.473 -6.523 -1.657 1.00 98.81 89 SER A CA 1
ATOM 702 C C . SER A 1 89 ? -7.016 -6.106 -0.265 1.00 98.81 89 SER A C 1
ATOM 704 O O . SER A 1 89 ? -6.212 -6.777 0.379 1.00 98.81 89 SER A O 1
ATOM 706 N N . ILE A 1 90 ? -7.557 -4.977 0.192 1.00 98.94 90 ILE A N 1
ATOM 707 C CA . ILE A 1 90 ? -7.432 -4.473 1.559 1.00 98.94 90 ILE A CA 1
ATOM 708 C C . ILE A 1 90 ? -8.851 -4.275 2.081 1.00 98.94 90 ILE A C 1
ATOM 710 O O . ILE A 1 90 ? -9.497 -3.272 1.756 1.00 98.94 90 ILE A O 1
ATOM 714 N N . LYS A 1 91 ? -9.383 -5.274 2.791 1.00 98.94 91 LYS A N 1
ATOM 715 C CA . LYS A 1 91 ? -10.814 -5.321 3.116 1.00 98.94 91 LYS A CA 1
ATOM 716 C C . LYS A 1 91 ? -11.116 -5.634 4.569 1.00 98.94 91 LYS A C 1
ATOM 718 O O . LYS A 1 91 ? -10.434 -6.450 5.174 1.00 98.94 91 LYS A O 1
ATOM 723 N N . ASN A 1 92 ? -12.199 -5.064 5.089 1.00 98.88 92 ASN A N 1
ATOM 724 C CA . ASN A 1 92 ? -12.736 -5.405 6.411 1.00 98.88 92 ASN A CA 1
ATOM 725 C C . ASN A 1 92 ? -11.702 -5.269 7.549 1.00 98.88 92 ASN A C 1
ATOM 727 O O . ASN A 1 92 ? -11.771 -6.001 8.533 1.00 98.88 92 ASN A O 1
ATOM 731 N N . ASN A 1 93 ? -10.694 -4.403 7.403 1.00 98.94 93 ASN A N 1
ATOM 732 C CA . ASN A 1 93 ? -9.722 -4.177 8.467 1.00 98.94 93 ASN A CA 1
ATOM 733 C C . ASN A 1 93 ? -10.232 -3.096 9.421 1.00 98.94 93 ASN A C 1
ATOM 735 O O . ASN A 1 93 ? -10.875 -2.131 9.002 1.00 98.94 93 ASN A O 1
ATOM 739 N N . GLU A 1 94 ? -9.883 -3.243 10.691 1.00 98.88 94 GLU A N 1
ATOM 740 C CA . GLU A 1 94 ? -10.088 -2.239 11.727 1.00 98.88 94 GLU A CA 1
ATOM 741 C C . GLU A 1 94 ? -8.744 -1.561 12.008 1.00 98.88 94 GLU A C 1
ATOM 743 O O . GLU A 1 94 ? -7.787 -2.199 12.447 1.00 98.88 94 GLU A O 1
ATOM 748 N N . ILE A 1 95 ? -8.647 -0.273 11.696 1.00 98.62 95 ILE A N 1
ATOM 749 C CA . ILE A 1 95 ? -7.469 0.561 11.924 1.00 98.62 95 ILE A CA 1
ATOM 750 C C . ILE A 1 95 ? -7.851 1.582 12.989 1.00 98.62 95 ILE A C 1
ATOM 752 O O . ILE A 1 95 ? -8.702 2.432 12.747 1.00 98.62 95 ILE A O 1
ATOM 756 N N . THR A 1 96 ? -7.224 1.507 14.158 1.00 97.44 96 THR A N 1
ATOM 757 C CA . THR A 1 96 ? -7.581 2.322 15.321 1.00 97.44 96 THR A CA 1
ATOM 758 C C . THR A 1 96 ? -6.343 2.926 15.954 1.00 97.44 96 THR A C 1
ATOM 760 O O . THR A 1 96 ? -5.298 2.282 16.075 1.00 97.44 96 THR A O 1
ATOM 763 N N . ASP A 1 97 ? -6.460 4.176 16.387 1.00 94.44 97 ASP A N 1
ATOM 764 C CA . ASP A 1 97 ? -5.380 4.899 17.048 1.00 94.44 97 ASP A CA 1
ATOM 765 C C . ASP A 1 97 ? -4.076 4.971 16.210 1.00 94.44 97 ASP A C 1
ATOM 767 O O . ASP A 1 97 ? -2.961 4.896 16.730 1.00 94.44 97 ASP A O 1
ATOM 771 N N . CYS A 1 98 ? -4.190 5.064 14.882 1.00 93.88 98 CYS A N 1
ATOM 772 C CA . CYS A 1 98 ? -3.037 5.073 13.975 1.00 93.88 98 CYS A CA 1
ATOM 773 C C . CYS A 1 98 ? -2.760 6.477 13.420 1.00 93.88 98 CYS A C 1
ATOM 775 O O . CYS A 1 98 ? -3.681 7.260 13.198 1.00 93.88 98 CYS A O 1
ATOM 777 N N . ALA A 1 99 ? -1.491 6.791 13.151 1.00 92.50 99 ALA A N 1
ATOM 778 C CA . ALA A 1 99 ? -1.115 8.078 12.562 1.00 92.50 99 ALA A CA 1
ATOM 779 C C . ALA A 1 99 ? -1.496 8.178 11.076 1.00 92.50 99 ALA A C 1
ATOM 781 O O . ALA A 1 99 ? -1.860 9.238 10.581 1.00 92.50 99 ALA A O 1
ATOM 782 N N . SER A 1 100 ? -1.406 7.083 10.321 1.00 93.44 100 SER A N 1
ATOM 783 C CA . SER A 1 100 ? -1.866 7.021 8.931 1.00 93.44 100 SER A CA 1
ATOM 784 C C . SER A 1 100 ? -2.429 5.641 8.617 1.00 93.44 100 SER A C 1
ATOM 786 O O . SER A 1 100 ? -1.899 4.626 9.067 1.00 93.44 100 SER A O 1
ATOM 788 N N . GLY A 1 101 ? -3.505 5.604 7.835 1.00 96.62 101 GLY A N 1
ATOM 789 C CA . GLY A 1 101 ? -4.207 4.370 7.507 1.00 96.62 101 GLY A CA 1
ATOM 790 C C . GLY A 1 101 ? -3.532 3.629 6.359 1.00 96.62 101 GLY A C 1
ATOM 791 O O . GLY A 1 101 ? -2.473 3.019 6.516 1.00 96.62 101 GLY A O 1
ATOM 792 N N . ILE A 1 102 ? -4.169 3.672 5.194 1.00 98.25 102 ILE A N 1
ATOM 793 C CA . ILE A 1 102 ? -3.777 2.906 4.013 1.00 98.25 102 ILE A CA 1
ATOM 794 C C . ILE A 1 102 ? -3.122 3.845 3.004 1.00 98.25 102 ILE A C 1
ATOM 796 O O . ILE A 1 102 ? -3.755 4.781 2.523 1.00 98.25 102 ILE A O 1
ATOM 800 N N . ILE A 1 103 ? -1.881 3.570 2.614 1.00 96.38 103 ILE A N 1
ATOM 801 C CA . ILE A 1 103 ? -1.314 4.120 1.380 1.00 96.38 103 ILE A CA 1
ATOM 802 C C . ILE A 1 103 ? -1.285 3.021 0.321 1.00 96.38 103 ILE A C 1
ATOM 804 O O . ILE A 1 103 ? -0.729 1.943 0.525 1.00 96.38 103 ILE A O 1
ATOM 808 N N . PHE A 1 104 ? -1.876 3.309 -0.828 1.00 97.31 104 PHE A N 1
ATOM 809 C CA . PHE A 1 104 ? -1.803 2.486 -2.022 1.00 97.31 104 PHE A CA 1
ATOM 810 C C . PHE A 1 104 ? -1.107 3.302 -3.097 1.00 97.31 104 PHE A C 1
ATOM 812 O O . PHE A 1 104 ? -1.583 4.369 -3.491 1.00 97.31 104 PHE A O 1
ATOM 819 N N . ARG A 1 105 ? 0.047 2.838 -3.559 1.00 94.56 105 ARG A N 1
ATOM 820 C CA . ARG A 1 105 ? 0.864 3.631 -4.467 1.00 94.56 105 ARG A CA 1
ATOM 821 C C . ARG A 1 105 ? 1.500 2.792 -5.547 1.00 94.56 105 ARG A C 1
ATOM 8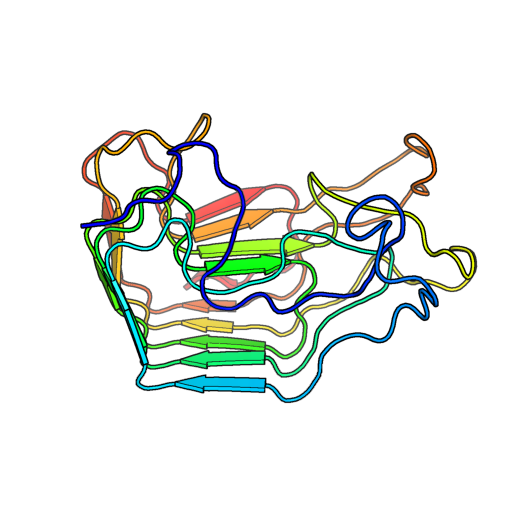23 O O . ARG A 1 105 ? 1.959 1.686 -5.289 1.00 94.56 105 ARG A O 1
ATOM 830 N N . ASP A 1 106 ? 1.605 3.384 -6.722 1.00 90.50 106 ASP A N 1
ATOM 831 C CA . ASP A 1 106 ? 2.373 2.825 -7.820 1.00 90.50 106 ASP A CA 1
ATOM 832 C C . ASP A 1 106 ? 3.605 3.699 -8.018 1.00 90.50 106 ASP A C 1
ATOM 834 O O . ASP A 1 106 ? 3.503 4.893 -8.293 1.00 90.50 106 ASP A O 1
ATOM 838 N N . MET A 1 107 ? 4.783 3.093 -7.843 1.00 77.88 107 MET A N 1
ATOM 839 C CA . MET A 1 107 ? 6.075 3.657 -8.242 1.00 77.88 107 MET A CA 1
ATOM 840 C C . MET A 1 107 ? 6.306 5.117 -7.791 1.00 77.88 107 MET A C 1
ATOM 842 O O . MET A 1 107 ? 6.884 5.925 -8.515 1.00 77.88 107 MET A O 1
ATOM 846 N N . ALA A 1 108 ? 5.889 5.450 -6.566 1.00 65.69 108 ALA A N 1
ATOM 847 C CA . ALA A 1 108 ? 6.047 6.775 -5.969 1.00 65.69 108 ALA A CA 1
ATOM 848 C C . ALA A 1 108 ? 7.079 6.781 -4.823 1.00 65.69 108 ALA A C 1
ATOM 850 O O . ALA A 1 108 ? 7.203 5.809 -4.081 1.00 65.69 108 ALA A O 1
ATOM 851 N N . ILE A 1 109 ? 7.763 7.918 -4.634 1.00 71.19 109 ILE A N 1
ATOM 852 C CA . ILE A 1 109 ? 8.760 8.237 -3.582 1.00 71.19 109 ILE A CA 1
ATOM 853 C C . ILE A 1 109 ? 10.007 7.327 -3.568 1.00 71.19 109 ILE A C 1
ATOM 855 O O . ILE A 1 109 ? 11.102 7.831 -3.805 1.00 71.19 109 ILE A O 1
ATOM 859 N N . THR A 1 110 ? 9.856 6.021 -3.332 1.00 79.19 110 THR A N 1
ATOM 860 C CA . THR A 1 110 ? 10.953 5.042 -3.220 1.00 79.19 110 THR A CA 1
ATOM 861 C C . THR A 1 110 ? 10.914 4.100 -4.422 1.00 79.19 110 THR A C 1
ATOM 863 O O . THR A 1 110 ? 10.342 3.014 -4.362 1.00 79.19 110 THR A O 1
ATOM 866 N N . LEU A 1 111 ? 11.454 4.560 -5.550 1.00 83.69 111 LEU A N 1
ATOM 867 C CA . LEU A 1 111 ? 11.411 3.848 -6.826 1.00 83.69 111 LEU A CA 1
ATOM 868 C C . LEU A 1 111 ? 12.819 3.593 -7.357 1.00 83.69 111 LEU A C 1
ATOM 870 O O . LEU A 1 111 ? 13.583 4.538 -7.554 1.00 83.69 111 LEU A O 1
ATOM 874 N N . TYR A 1 112 ? 13.094 2.335 -7.678 1.00 88.50 112 TYR A N 1
ATOM 875 C CA . TYR A 1 112 ? 14.362 1.856 -8.205 1.00 88.50 112 TYR A CA 1
ATOM 876 C C . TYR A 1 112 ? 14.243 1.402 -9.665 1.00 88.50 112 TYR A C 1
ATOM 878 O O . TYR A 1 112 ? 13.189 0.904 -10.085 1.00 88.50 112 TYR A O 1
ATOM 886 N N . PRO A 1 113 ? 15.304 1.581 -10.472 1.00 86.56 113 PRO A N 1
ATOM 887 C CA . PRO A 1 113 ? 15.347 1.010 -11.810 1.00 86.56 113 PRO A CA 1
ATOM 888 C C . PRO A 1 113 ? 15.379 -0.523 -11.735 1.00 86.56 113 PRO A C 1
ATOM 890 O O . PRO A 1 113 ? 15.880 -1.094 -10.773 1.00 86.56 113 PRO A O 1
ATOM 893 N N . SER A 1 114 ? 14.880 -1.178 -12.781 1.00 86.19 114 SER A N 1
ATOM 894 C CA . SER A 1 114 ? 15.131 -2.602 -13.020 1.00 86.19 114 SER A CA 1
ATOM 895 C C . SER A 1 114 ? 16.634 -2.838 -13.249 1.00 86.19 114 SER A C 1
ATOM 897 O O . SER A 1 114 ? 17.221 -2.214 -14.141 1.00 86.19 114 SER A O 1
ATOM 899 N N . GLU A 1 115 ?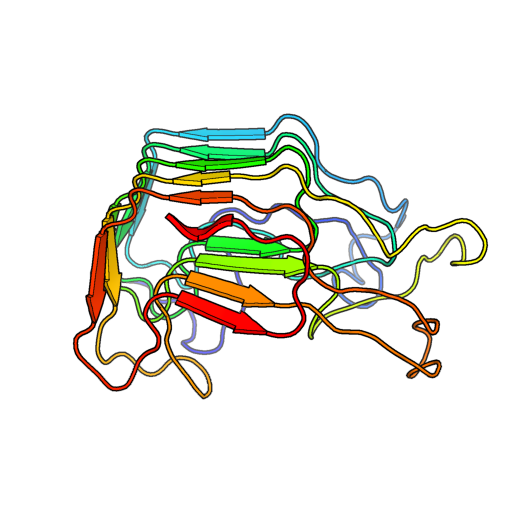 17.242 -3.749 -12.486 1.00 82.81 115 GLU A N 1
ATOM 900 C CA . GLU A 1 115 ? 18.584 -4.311 -12.705 1.00 82.81 115 GLU A CA 1
ATOM 901 C C . GLU A 1 115 ? 18.648 -5.034 -14.063 1.00 82.81 115 GLU A C 1
ATOM 903 O O . GLU A 1 115 ? 19.685 -5.042 -14.724 1.00 82.81 115 GLU A O 1
ATOM 908 N N . LYS A 1 116 ? 17.519 -5.583 -14.534 1.00 82.81 116 LYS A N 1
ATOM 909 C CA . LYS A 1 116 ? 17.385 -6.223 -15.859 1.00 82.81 116 LYS A CA 1
ATOM 910 C C . LYS A 1 116 ? 17.151 -5.218 -16.999 1.00 82.81 116 LYS A C 1
ATOM 912 O O . LYS A 1 116 ? 16.980 -5.606 -18.155 1.00 82.81 116 LYS A O 1
ATOM 917 N N . GLY A 1 117 ? 17.124 -3.920 -16.693 1.00 80.38 117 GLY A N 1
ATOM 918 C CA . GLY A 1 117 ? 16.801 -2.846 -17.628 1.00 80.38 117 GLY A CA 1
ATOM 919 C C . GLY A 1 117 ? 15.295 -2.590 -17.776 1.00 80.38 117 GLY A C 1
ATOM 920 O O . GLY A 1 117 ? 14.449 -3.438 -17.497 1.00 80.38 117 GLY A O 1
ATOM 921 N N . ASN A 1 118 ? 14.947 -1.376 -18.217 1.00 73.69 118 ASN A N 1
ATOM 922 C CA . ASN A 1 118 ? 13.563 -0.874 -18.221 1.00 73.69 118 ASN A CA 1
ATOM 923 C C . ASN A 1 118 ? 12.870 -0.906 -19.601 1.00 73.69 118 ASN A C 1
ATOM 925 O O . ASN A 1 118 ? 11.723 -0.483 -19.709 1.00 73.69 118 ASN A O 1
ATOM 929 N N . LYS A 1 119 ? 13.546 -1.361 -20.669 1.00 64.75 119 LYS A N 1
ATOM 930 C CA . LYS A 1 119 ? 13.073 -1.200 -22.064 1.00 64.75 119 LYS A CA 1
ATOM 931 C C . LYS A 1 119 ? 11.756 -1.933 -22.380 1.00 64.75 119 LYS A C 1
ATOM 933 O O . LYS A 1 119 ? 11.052 -1.505 -23.285 1.00 64.75 119 LYS A O 1
ATOM 938 N N . SER A 1 120 ? 11.419 -2.993 -21.643 1.00 60.50 120 SER A N 1
ATOM 939 C CA . SER A 1 120 ? 10.210 -3.817 -21.835 1.00 60.50 120 SER A CA 1
ATOM 940 C C . SER A 1 120 ? 9.186 -3.708 -20.696 1.00 60.50 120 SER A C 1
ATOM 942 O O . SER A 1 120 ? 8.153 -4.376 -20.719 1.00 60.50 120 SER A O 1
ATOM 944 N N . LYS A 1 121 ? 9.456 -2.890 -19.672 1.00 66.31 121 LYS A N 1
ATOM 945 C CA . LYS A 1 121 ? 8.603 -2.780 -18.483 1.00 66.31 121 LYS A CA 1
ATOM 946 C C . LYS A 1 121 ? 7.481 -1.774 -18.745 1.00 66.31 121 LYS A C 1
ATOM 948 O O . LYS A 1 121 ? 7.738 -0.658 -19.186 1.00 66.31 121 LYS A O 1
ATOM 953 N N . THR A 1 122 ? 6.240 -2.159 -18.450 1.00 66.56 122 THR A N 1
ATOM 954 C CA . THR A 1 122 ? 5.068 -1.285 -18.621 1.00 66.56 122 THR A CA 1
ATOM 955 C C . THR A 1 122 ? 4.759 -0.586 -17.294 1.00 66.56 122 THR A C 1
ATOM 957 O O . THR A 1 122 ? 4.290 -1.258 -16.378 1.00 66.56 122 THR A O 1
ATOM 960 N N . PRO A 1 123 ? 5.008 0.732 -17.152 1.00 71.88 123 PRO A N 1
ATOM 961 C CA . PRO A 1 123 ? 4.728 1.448 -15.905 1.00 71.88 123 PRO A CA 1
ATOM 962 C C . PRO A 1 123 ? 3.228 1.718 -15.702 1.00 71.88 123 PRO A C 1
ATOM 964 O O . PRO A 1 123 ? 2.753 1.870 -14.580 1.00 71.88 123 PRO A O 1
ATOM 967 N N . LYS A 1 124 ? 2.453 1.752 -16.790 1.00 84.31 124 LYS A N 1
ATOM 968 C CA . LYS A 1 124 ? 1.008 1.930 -16.709 1.00 84.31 124 LYS A CA 1
ATOM 969 C C . LYS A 1 124 ? 0.322 0.583 -16.567 1.00 84.31 124 LYS A C 1
ATOM 971 O O . LYS A 1 124 ? 0.228 -0.163 -17.539 1.00 84.31 124 LYS A O 1
ATOM 976 N N . ILE A 1 125 ? -0.242 0.313 -15.400 1.00 86.38 125 ILE A N 1
ATOM 977 C CA . ILE A 1 125 ? -1.022 -0.898 -15.167 1.00 86.38 125 ILE A CA 1
ATOM 978 C C . ILE A 1 125 ? -2.355 -0.545 -14.526 1.00 86.38 125 ILE A C 1
ATOM 980 O O . ILE A 1 125 ? -2.432 0.321 -13.664 1.00 86.38 125 ILE A O 1
ATOM 984 N N . SER A 1 126 ? -3.427 -1.214 -14.946 1.00 91.44 126 SER A N 1
ATOM 985 C CA . SER A 1 126 ? -4.651 -1.196 -14.153 1.00 91.44 126 SER A CA 1
ATOM 986 C C . SER A 1 126 ? -4.459 -2.154 -12.990 1.00 91.44 126 SER A C 1
ATOM 988 O O . SER A 1 126 ? -4.310 -3.356 -13.204 1.00 91.44 126 SER A O 1
ATOM 990 N N . SER A 1 127 ? -4.469 -1.617 -11.775 1.00 92.12 127 SER A N 1
ATOM 991 C CA . SER A 1 127 ? -4.277 -2.397 -10.566 1.00 92.12 127 SER A CA 1
ATOM 992 C C . SER A 1 127 ? -5.385 -3.426 -10.379 1.00 92.12 127 SER A C 1
ATOM 994 O O . SER A 1 127 ? -5.093 -4.532 -9.953 1.00 92.12 127 SER A O 1
ATOM 996 N N . LYS A 1 128 ? -6.647 -3.100 -10.703 1.00 95.75 128 LYS A N 1
ATOM 997 C CA . LYS A 1 128 ? -7.822 -3.949 -10.410 1.00 95.75 128 LYS A CA 1
ATOM 998 C C . LYS A 1 128 ? -7.945 -4.316 -8.921 1.00 95.75 128 LYS A C 1
ATOM 1000 O O . LYS A 1 128 ? -8.620 -5.283 -8.577 1.00 95.75 128 LYS A O 1
ATOM 1005 N N . SER A 1 129 ? -7.278 -3.563 -8.047 1.00 98.19 129 SER A N 1
ATOM 1006 C CA . SER A 1 129 ? -7.290 -3.797 -6.606 1.00 98.19 129 SER A CA 1
ATOM 1007 C C . SER A 1 129 ? -8.465 -3.097 -5.937 1.00 98.19 129 SER A C 1
ATOM 1009 O O . SER A 1 129 ? -9.044 -2.149 -6.477 1.00 98.19 129 SER A O 1
ATOM 1011 N N . VAL A 1 130 ? -8.809 -3.570 -4.744 1.00 98.75 130 VAL A N 1
ATOM 1012 C CA . VAL A 1 130 ? -9.967 -3.094 -3.985 1.00 98.75 130 VAL A CA 1
ATOM 1013 C C . VAL A 1 130 ? -9.559 -2.708 -2.568 1.00 98.75 130 VAL A C 1
ATOM 1015 O O . VAL A 1 130 ? -8.924 -3.499 -1.874 1.00 98.75 130 VAL A O 1
ATOM 1018 N N . ILE A 1 131 ? -9.982 -1.525 -2.125 1.00 98.88 131 ILE A N 1
ATOM 1019 C CA . ILE A 1 131 ? -9.903 -1.072 -0.733 1.00 98.88 131 ILE A CA 1
ATOM 1020 C C . ILE A 1 131 ? -11.334 -0.888 -0.236 1.00 98.88 131 ILE A C 1
ATOM 1022 O O . ILE A 1 131 ? -11.993 0.080 -0.619 1.00 98.88 131 ILE A O 1
ATOM 1026 N N . ALA A 1 132 ? -11.846 -1.819 0.568 1.00 98.88 132 ALA A N 1
ATOM 1027 C CA . ALA A 1 132 ? -13.265 -1.793 0.905 1.00 98.88 132 ALA A CA 1
ATOM 1028 C C . ALA A 1 132 ? -13.611 -2.166 2.337 1.00 98.88 132 ALA A C 1
ATOM 1030 O O . ALA A 1 132 ? -12.980 -3.036 2.927 1.00 98.88 132 ALA A O 1
ATOM 1031 N N . ASN A 1 133 ? -14.678 -1.561 2.855 1.00 98.81 133 ASN A N 1
ATOM 1032 C CA . ASN A 1 133 ? -15.276 -1.926 4.140 1.00 98.81 133 ASN A CA 1
ATOM 1033 C C . ASN A 1 133 ? -14.298 -1.851 5.324 1.00 98.81 133 ASN A C 1
ATOM 1035 O O . ASN A 1 133 ? -14.447 -2.584 6.297 1.00 98.81 133 ASN A O 1
ATOM 1039 N N . ASN A 1 134 ? -13.254 -1.023 5.238 1.00 98.88 134 ASN A N 1
ATOM 1040 C CA . ASN A 1 134 ? -12.346 -0.813 6.360 1.00 98.88 134 ASN A CA 1
ATOM 1041 C C . ASN A 1 134 ? -12.935 0.244 7.297 1.00 98.88 134 ASN A C 1
ATOM 1043 O O . ASN A 1 134 ? -13.478 1.248 6.830 1.00 98.88 134 ASN A O 1
ATOM 1047 N N . LYS A 1 135 ? -12.768 0.045 8.605 1.00 98.69 135 LYS A N 1
ATOM 1048 C CA . LYS A 1 135 ? -13.041 1.061 9.623 1.00 98.69 135 LYS A CA 1
ATOM 1049 C C . LYS A 1 135 ? -11.721 1.695 10.029 1.00 98.69 135 LYS A C 1
ATOM 1051 O O . LYS A 1 135 ? -10.830 0.992 10.497 1.00 98.69 135 LYS A O 1
ATOM 1056 N N . ILE A 1 136 ? -11.572 2.995 9.803 1.00 98.25 136 ILE A N 1
ATOM 1057 C CA . ILE A 1 136 ? -10.296 3.699 9.920 1.00 98.25 136 ILE A CA 1
ATOM 1058 C C . ILE A 1 136 ? -10.451 4.899 10.846 1.00 98.25 136 ILE A C 1
ATOM 1060 O O . ILE A 1 136 ? -11.149 5.854 10.529 1.00 98.25 136 ILE A O 1
ATOM 1064 N N . GLU A 1 137 ? -9.741 4.881 11.964 1.00 96.31 137 GLU A N 1
ATOM 1065 C CA . GLU A 1 137 ? -9.600 6.008 12.873 1.00 96.31 137 GLU A CA 1
ATOM 1066 C C . GLU A 1 137 ? -8.157 6.517 12.851 1.00 96.31 137 GLU A C 1
ATOM 1068 O O . GLU A 1 137 ? -7.219 5.808 13.234 1.00 96.31 137 GLU A O 1
ATOM 1073 N N . ILE A 1 138 ? -7.994 7.767 12.412 1.00 94.56 138 ILE A N 1
ATOM 1074 C CA . ILE A 1 138 ? -6.705 8.457 12.355 1.00 94.56 138 ILE A CA 1
ATOM 1075 C C . ILE A 1 138 ? -6.602 9.476 13.483 1.00 94.56 138 ILE A C 1
ATOM 1077 O O . ILE A 1 138 ? -7.502 10.301 13.679 1.00 94.56 138 ILE A O 1
ATOM 1081 N N . THR A 1 139 ? -5.486 9.431 14.209 1.00 89.25 139 THR A N 1
ATOM 1082 C CA . THR A 1 139 ? -5.241 10.284 15.377 1.00 89.25 139 THR A CA 1
ATOM 1083 C C . THR A 1 139 ? -4.350 11.478 15.070 1.00 89.25 139 THR A C 1
ATOM 1085 O O . THR A 1 139 ? -3.931 11.715 13.936 1.00 89.25 139 THR A O 1
ATOM 1088 N N . ASP A 1 140 ? -4.095 12.275 16.102 1.00 85.06 140 ASP A N 1
ATOM 1089 C CA . ASP A 1 140 ? -3.263 13.472 16.072 1.00 85.06 140 ASP A CA 1
ATOM 1090 C C . ASP A 1 140 ? -1.754 13.182 16.043 1.00 85.06 140 ASP A C 1
ATOM 1092 O O . ASP A 1 140 ? -0.956 14.101 15.842 1.00 85.06 140 ASP A O 1
ATOM 1096 N N . LYS A 1 141 ? -1.356 11.908 16.167 1.00 84.81 141 LYS A N 1
ATOM 1097 C CA . LYS A 1 141 ? 0.033 11.454 16.033 1.00 84.81 141 LYS A CA 1
ATOM 1098 C C . LYS A 1 141 ? 0.623 11.959 14.722 1.00 84.81 141 LYS A C 1
ATOM 1100 O O . LYS A 1 141 ? 0.207 11.544 13.643 1.00 84.81 141 LYS A O 1
ATOM 1105 N N . LYS A 1 142 ? 1.613 12.845 14.798 1.00 81.38 142 LYS A N 1
ATOM 1106 C CA . LYS A 1 142 ? 2.276 13.386 13.610 1.00 81.38 142 LYS A CA 1
ATOM 1107 C C . LYS A 1 142 ? 3.092 12.294 12.920 1.00 81.38 142 LYS A C 1
ATOM 1109 O O . LYS A 1 142 ? 4.065 11.805 13.490 1.00 81.38 142 LYS A O 1
ATOM 1114 N N . TYR A 1 143 ? 2.763 11.991 11.668 1.00 82.12 143 TYR A N 1
ATOM 1115 C CA . TYR A 1 143 ? 3.580 11.134 10.822 1.00 82.12 143 TYR A CA 1
ATOM 1116 C C . TYR A 1 143 ? 3.806 11.779 9.455 1.00 82.12 143 TYR A C 1
ATOM 1118 O O . TYR A 1 143 ? 2.878 12.070 8.705 1.00 82.12 143 TYR A O 1
ATOM 1126 N N . LYS A 1 144 ? 5.080 12.021 9.123 1.00 80.69 144 LYS A N 1
ATOM 1127 C CA . LYS A 1 144 ? 5.481 12.829 7.957 1.00 80.69 144 LYS A CA 1
ATOM 1128 C C . LYS A 1 144 ? 4.776 14.201 7.966 1.00 80.69 144 LYS A C 1
ATOM 1130 O O . LYS A 1 144 ? 4.613 14.806 9.024 1.00 80.69 144 LYS A O 1
ATOM 1135 N N . ASN A 1 145 ? 4.441 14.726 6.786 1.00 78.88 145 ASN A N 1
ATOM 1136 C CA . ASN A 1 145 ? 3.867 16.064 6.634 1.00 78.88 145 ASN A CA 1
ATOM 1137 C C . ASN A 1 145 ? 2.342 16.081 6.792 1.00 78.88 145 ASN A C 1
ATOM 1139 O O . ASN A 1 145 ? 1.796 17.108 7.178 1.00 78.88 145 ASN A O 1
ATOM 1143 N N . VAL A 1 146 ? 1.662 14.984 6.445 1.00 87.25 146 VAL A N 1
ATOM 1144 C CA . VAL A 1 146 ? 0.200 14.913 6.352 1.00 87.25 146 VAL A CA 1
ATOM 1145 C C . VAL A 1 146 ? -0.257 13.491 6.663 1.00 87.25 146 VAL A C 1
ATOM 1147 O O . VAL A 1 146 ? 0.222 12.543 6.036 1.00 87.25 146 VAL A O 1
ATOM 1150 N N . ASN A 1 147 ? -1.233 13.380 7.561 1.00 91.38 147 ASN A N 1
ATOM 1151 C CA . ASN A 1 147 ? -1.927 12.141 7.886 1.00 91.38 147 ASN A CA 1
ATOM 1152 C C . ASN A 1 147 ? -3.151 11.941 6.972 1.00 91.38 147 ASN A C 1
ATOM 1154 O O . ASN A 1 147 ? -3.754 12.898 6.472 1.00 91.38 147 ASN A O 1
ATOM 1158 N N . TYR A 1 148 ? -3.532 10.686 6.745 1.00 94.31 148 TYR A N 1
ATOM 1159 C CA . TYR A 1 148 ? -4.701 10.348 5.935 1.00 94.31 148 TYR A CA 1
ATOM 1160 C C . TYR A 1 148 ? -5.296 8.990 6.296 1.00 94.31 148 TYR A C 1
ATOM 1162 O O . TYR A 1 148 ? -4.586 8.084 6.741 1.00 94.31 148 TYR A O 1
ATOM 1170 N N . GLY A 1 149 ? -6.599 8.838 6.048 1.00 96.75 149 GLY A N 1
ATOM 1171 C CA . GLY A 1 149 ? -7.287 7.551 6.140 1.00 96.75 149 GLY A CA 1
ATOM 1172 C C . GLY A 1 149 ? -6.870 6.623 5.001 1.00 96.75 149 GLY A C 1
ATOM 1173 O O . GLY A 1 149 ? -6.341 5.538 5.238 1.00 96.75 149 GLY A O 1
ATOM 1174 N N . ILE A 1 150 ? -7.051 7.074 3.758 1.00 97.94 150 ILE A N 1
ATOM 1175 C CA . ILE A 1 150 ? -6.626 6.370 2.542 1.00 97.94 150 ILE A CA 1
ATOM 1176 C C . ILE A 1 150 ? -5.921 7.358 1.609 1.00 97.94 150 ILE A C 1
ATOM 1178 O O . ILE A 1 150 ? -6.486 8.388 1.255 1.00 97.94 150 ILE A O 1
ATOM 1182 N N . GLN A 1 151 ? -4.718 7.031 1.144 1.00 96.88 151 GLN A N 1
ATOM 1183 C CA . GLN A 1 151 ? -4.051 7.750 0.061 1.00 96.88 151 GLN A CA 1
ATOM 1184 C C . GLN A 1 151 ? -3.853 6.830 -1.141 1.00 96.88 151 GLN A C 1
ATOM 1186 O O . GLN A 1 151 ? -3.241 5.771 -1.019 1.00 96.88 151 GLN A O 1
ATOM 1191 N N . LEU A 1 152 ? -4.305 7.275 -2.315 1.00 96.94 152 LEU A N 1
ATOM 1192 C CA . LEU A 1 152 ? -3.856 6.734 -3.594 1.00 96.94 152 LEU A CA 1
ATOM 1193 C C . LEU A 1 152 ? -2.788 7.670 -4.162 1.00 96.94 152 LEU A C 1
ATOM 1195 O O . LEU A 1 152 ? -3.075 8.846 -4.396 1.00 96.94 152 LEU A O 1
ATOM 1199 N N . LEU A 1 153 ? -1.572 7.167 -4.374 1.00 95.25 153 LEU A N 1
ATOM 1200 C CA . LEU A 1 153 ? -0.429 7.981 -4.792 1.00 95.25 153 LEU A CA 1
ATOM 1201 C C . LEU A 1 153 ? 0.275 7.398 -6.021 1.00 95.25 153 LEU A C 1
ATOM 1203 O O . LEU A 1 153 ? 0.863 6.324 -5.964 1.00 95.25 153 LEU A O 1
ATOM 1207 N N . GLY A 1 154 ? 0.293 8.151 -7.109 1.00 93.94 154 GLY A N 1
ATOM 1208 C CA . GLY A 1 154 ? 1.126 7.887 -8.277 1.00 93.94 154 GLY A CA 1
ATOM 1209 C C . GLY A 1 154 ? 1.601 9.190 -8.910 1.00 93.94 154 GLY A C 1
ATOM 1210 O O . GLY A 1 154 ? 1.422 10.273 -8.352 1.00 93.94 154 GLY A O 1
ATOM 1211 N N . GLU A 1 155 ? 2.212 9.109 -10.088 1.00 91.69 155 GLU A N 1
ATOM 1212 C CA . GLU A 1 155 ? 2.662 10.296 -10.820 1.00 91.69 155 GLU A CA 1
ATOM 1213 C C . GLU A 1 155 ? 2.779 10.051 -12.328 1.00 91.69 155 GLU A C 1
ATOM 1215 O O . GLU A 1 155 ? 3.044 8.947 -12.788 1.00 91.69 155 GLU A O 1
ATOM 1220 N N . TYR A 1 156 ? 2.621 11.099 -13.134 1.00 90.81 156 TYR A N 1
ATOM 1221 C CA . TYR A 1 156 ? 3.014 11.055 -14.541 1.00 90.81 156 TYR A CA 1
ATOM 1222 C C . TYR A 1 156 ? 4.368 11.747 -14.703 1.00 90.81 156 TYR A C 1
ATOM 1224 O O . TYR A 1 156 ? 4.504 12.928 -14.386 1.00 90.81 156 TYR A O 1
ATOM 1232 N N . ARG A 1 157 ? 5.370 11.037 -15.228 1.00 88.94 157 ARG A N 1
ATOM 1233 C CA . ARG A 1 157 ? 6.710 11.582 -15.471 1.00 88.94 157 ARG A CA 1
ATOM 1234 C C . ARG A 1 157 ? 6.904 11.861 -16.954 1.00 88.94 157 ARG A C 1
ATOM 1236 O O . ARG A 1 157 ? 7.110 10.944 -17.746 1.00 88.94 157 ARG A O 1
ATOM 1243 N N . SER A 1 158 ? 6.908 13.141 -17.325 1.00 90.19 158 SER A N 1
ATOM 1244 C CA . SER A 1 158 ? 7.149 13.592 -18.705 1.00 90.19 158 SER A CA 1
ATOM 1245 C 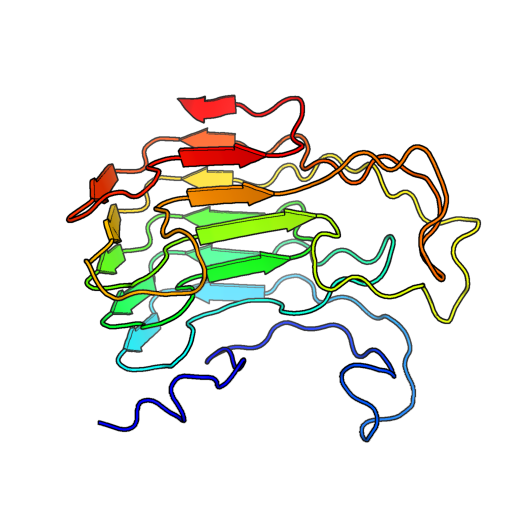C . SER A 1 158 ? 8.611 13.446 -19.153 1.00 90.19 158 SER A C 1
ATOM 1247 O O . SER A 1 158 ? 8.892 13.388 -20.350 1.00 90.19 158 SER A O 1
ATOM 1249 N N . LYS A 1 159 ? 9.549 13.352 -18.202 1.00 89.25 159 LYS A N 1
ATOM 1250 C CA . LYS A 1 159 ? 10.993 13.210 -18.433 1.00 89.25 159 LYS A CA 1
ATOM 1251 C C . LYS A 1 159 ? 11.586 12.143 -17.506 1.00 89.25 159 LYS A C 1
ATOM 1253 O O . LYS A 1 159 ? 11.015 11.829 -16.463 1.00 89.25 159 LYS A O 1
ATOM 1258 N N . LYS A 1 160 ? 12.736 11.585 -17.898 1.00 86.94 160 LYS A N 1
ATOM 1259 C CA . LYS A 1 160 ? 13.548 10.690 -17.054 1.00 86.94 160 LYS A CA 1
ATOM 1260 C C . LYS A 1 160 ? 13.999 11.456 -15.798 1.00 86.94 160 LYS A C 1
ATOM 1262 O O . LYS A 1 160 ? 14.390 12.615 -15.910 1.00 86.94 160 LYS A O 1
ATOM 1267 N N . LYS A 1 161 ? 13.968 10.813 -14.628 1.00 85.19 161 LYS A N 1
ATOM 1268 C CA . LYS A 1 161 ? 14.464 11.364 -13.352 1.00 85.19 161 LYS A CA 1
ATOM 1269 C C . LYS A 1 161 ? 15.444 10.371 -12.734 1.00 85.19 161 LYS A C 1
ATOM 1271 O O . LYS A 1 161 ? 15.040 9.267 -12.369 1.00 85.19 161 LYS A O 1
ATOM 1276 N N . GLY A 1 162 ? 16.722 10.742 -12.642 1.00 84.75 162 GLY A N 1
ATOM 1277 C CA . GLY A 1 162 ? 17.777 9.787 -12.286 1.00 84.75 162 GLY A CA 1
ATOM 1278 C C . GLY A 1 162 ? 17.758 8.598 -13.249 1.00 84.75 162 GLY A C 1
ATOM 1279 O O . GLY A 1 162 ? 17.619 8.799 -14.449 1.00 84.75 162 GLY A O 1
ATOM 1280 N N . ASN A 1 163 ? 17.805 7.364 -12.746 1.00 82.69 163 ASN A N 1
ATOM 1281 C CA . ASN A 1 163 ? 17.723 6.150 -13.572 1.00 82.69 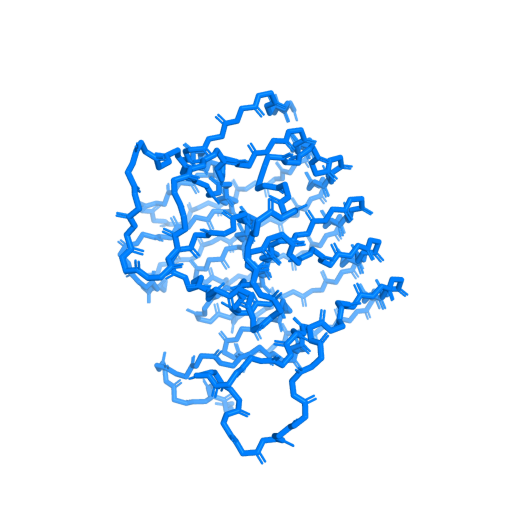163 ASN A CA 1
ATOM 1282 C C . ASN A 1 163 ? 16.296 5.672 -13.877 1.00 82.69 163 ASN A C 1
ATOM 1284 O O . ASN A 1 163 ? 16.120 4.671 -14.572 1.00 82.69 163 ASN A O 1
ATOM 1288 N N . ILE A 1 164 ? 15.275 6.404 -13.430 1.00 86.88 164 ILE A N 1
ATOM 1289 C CA . ILE A 1 164 ? 13.884 6.042 -13.689 1.00 86.88 164 ILE A CA 1
ATOM 1290 C C . ILE A 1 164 ? 13.403 6.670 -15.003 1.00 86.88 164 ILE A C 1
ATOM 1292 O O . ILE A 1 164 ? 13.467 7.897 -15.144 1.00 86.88 164 ILE A O 1
ATOM 1296 N N . PRO A 1 165 ? 12.872 5.877 -15.952 1.00 86.31 165 PRO A N 1
ATOM 1297 C CA . PRO A 1 165 ? 12.417 6.387 -17.240 1.00 86.31 165 PRO A CA 1
ATOM 1298 C C . PRO A 1 165 ? 11.197 7.316 -17.127 1.00 86.31 165 PRO A C 1
ATOM 1300 O O . PRO A 1 165 ? 10.455 7.299 -16.143 1.00 86.31 165 PRO A O 1
ATOM 1303 N N . LYS A 1 166 ? 10.962 8.121 -18.172 1.00 88.56 166 LYS A N 1
ATOM 1304 C CA . LYS A 1 166 ? 9.666 8.794 -18.360 1.00 88.56 166 LYS A CA 1
ATOM 1305 C C . LYS A 1 166 ? 8.558 7.740 -18.463 1.00 88.56 166 LYS A C 1
ATOM 1307 O O . LYS A 1 166 ? 8.801 6.658 -18.996 1.00 88.56 166 LYS A O 1
ATOM 1312 N N . GLY A 1 167 ? 7.360 8.043 -17.983 1.00 88.75 167 GLY A N 1
ATOM 1313 C CA . GLY A 1 167 ? 6.277 7.067 -17.967 1.00 88.75 167 GLY A CA 1
ATOM 1314 C C . GLY A 1 167 ? 5.057 7.521 -17.182 1.00 88.75 167 GLY A C 1
ATOM 1315 O O . GLY A 1 167 ? 5.092 8.504 -16.444 1.00 88.75 167 GLY A O 1
ATOM 1316 N N . ASP A 1 168 ? 3.971 6.782 -17.365 1.00 90.31 168 ASP A N 1
ATOM 1317 C CA . ASP A 1 168 ? 2.730 6.950 -16.619 1.00 90.31 168 ASP A CA 1
ATOM 1318 C C . ASP A 1 168 ? 2.745 5.985 -15.429 1.00 90.31 168 ASP A C 1
ATOM 1320 O O . ASP A 1 168 ? 2.524 4.792 -15.610 1.00 90.31 168 ASP A O 1
ATOM 1324 N N . TYR A 1 169 ? 3.060 6.510 -14.245 1.00 90.75 169 TYR A N 1
ATOM 1325 C CA . TYR A 1 169 ? 3.133 5.802 -12.961 1.00 90.75 169 TYR A CA 1
ATOM 1326 C C . TYR A 1 169 ? 1.927 6.143 -12.077 1.00 90.75 169 TYR A C 1
ATOM 1328 O O . TYR A 1 169 ? 1.989 6.061 -10.853 1.00 90.75 169 TYR A O 1
ATOM 1336 N N . ARG A 1 170 ? 0.838 6.637 -12.675 1.00 93.62 170 ARG A N 1
ATOM 1337 C CA . ARG A 1 170 ? -0.374 6.945 -11.921 1.00 93.62 170 ARG A CA 1
ATOM 1338 C C . ARG A 1 170 ? -1.016 5.658 -11.422 1.00 93.62 170 ARG A C 1
ATOM 1340 O O . ARG A 1 170 ? -1.033 4.660 -12.139 1.00 93.62 170 ARG A O 1
ATOM 1347 N N . VAL A 1 171 ? -1.632 5.720 -10.246 1.00 95.19 171 VAL A N 1
ATOM 1348 C CA . VAL A 1 171 ? -2.454 4.612 -9.745 1.00 95.19 171 VAL A CA 1
ATOM 1349 C C . VAL A 1 171 ? -3.722 4.522 -10.587 1.00 95.19 171 VAL A C 1
ATOM 1351 O O . VAL A 1 171 ? -4.469 5.499 -10.702 1.00 95.19 171 VAL A O 1
ATOM 1354 N N . TYR A 1 172 ? -3.966 3.351 -11.178 1.00 94.69 172 TYR A N 1
ATOM 1355 C CA . TYR A 1 172 ? -5.076 3.128 -12.103 1.00 94.69 172 TYR A CA 1
ATOM 1356 C C . TYR A 1 172 ? -6.003 1.991 -11.679 1.00 94.69 172 TYR A C 1
ATOM 1358 O O . TYR A 1 172 ? -5.556 0.891 -11.372 1.00 94.69 172 TYR A O 1
ATOM 1366 N N . GLY A 1 173 ? -7.318 2.202 -11.785 1.00 95.12 173 GLY A N 1
ATOM 1367 C CA . GLY A 1 173 ? -8.306 1.124 -11.651 1.00 95.12 173 GLY A CA 1
ATOM 1368 C C . GLY A 1 173 ? -8.398 0.508 -10.253 1.00 95.12 173 GLY A C 1
ATOM 1369 O O . GLY A 1 173 ? -8.684 -0.683 -10.146 1.00 95.12 173 GLY A O 1
ATOM 1370 N N . VAL A 1 174 ? -8.130 1.295 -9.209 1.00 97.50 174 VAL A N 1
ATOM 1371 C CA . VAL A 1 174 ? -8.438 0.923 -7.822 1.00 97.50 174 VAL A CA 1
ATOM 1372 C C . VAL A 1 174 ? -9.891 1.289 -7.529 1.00 97.50 174 VAL A C 1
ATOM 1374 O O . VAL A 1 174 ? -10.361 2.363 -7.919 1.00 97.50 174 VAL A O 1
ATOM 1377 N N . GLN A 1 175 ? -10.600 0.387 -6.856 1.00 98.25 175 GLN A N 1
ATOM 1378 C CA . GLN A 1 175 ? -11.946 0.629 -6.339 1.00 98.25 175 GLN A CA 1
ATOM 1379 C C . GLN A 1 175 ? -11.858 0.869 -4.833 1.00 98.25 175 GLN A C 1
ATOM 1381 O O . GLN A 1 175 ? -11.258 0.063 -4.121 1.00 98.25 175 GLN A O 1
ATOM 1386 N N . VAL A 1 176 ? -12.441 1.965 -4.358 1.00 98.62 176 VAL A N 1
ATOM 1387 C CA . VAL A 1 176 ? -12.455 2.350 -2.945 1.00 98.62 176 VAL A CA 1
ATOM 1388 C C . VAL A 1 176 ? -13.904 2.511 -2.513 1.00 98.62 176 VAL A C 1
ATOM 1390 O O . VAL A 1 176 ? -14.550 3.448 -2.969 1.00 98.62 176 VAL A O 1
ATOM 1393 N N . TYR A 1 177 ? -14.426 1.613 -1.673 1.00 98.62 177 TYR A N 1
ATOM 1394 C CA . TYR A 1 177 ? -1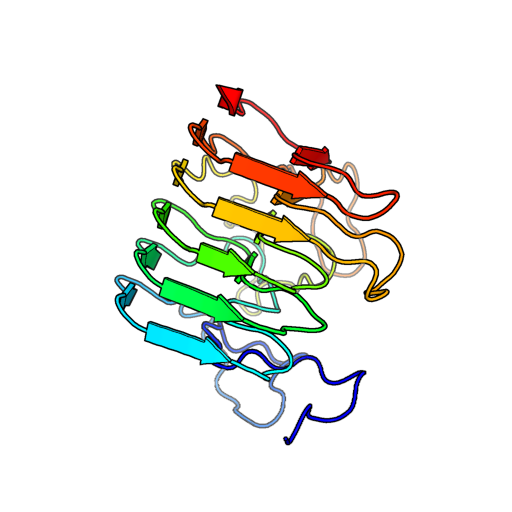5.844 1.681 -1.306 1.00 98.62 177 TYR A CA 1
ATOM 1395 C C . TYR A 1 177 ? -16.195 1.178 0.090 1.00 98.62 177 TYR A C 1
ATOM 1397 O O . TYR A 1 177 ? -15.511 0.325 0.645 1.00 98.62 177 TYR A O 1
ATOM 1405 N N . GLY A 1 178 ? -17.272 1.712 0.666 1.00 98.31 178 GLY A N 1
ATOM 1406 C CA . GLY A 1 178 ? -17.804 1.258 1.960 1.00 98.31 178 GLY A CA 1
ATOM 1407 C C . GLY A 1 178 ? -16.863 1.454 3.156 1.00 98.31 178 GLY A C 1
ATOM 1408 O O . GLY A 1 178 ? -17.055 0.821 4.186 1.00 98.31 178 GLY A O 1
ATOM 1409 N N . ASN A 1 179 ? -15.819 2.281 3.030 1.00 98.50 179 ASN A N 1
ATOM 1410 C CA . ASN A 1 179 ? -14.890 2.551 4.129 1.00 98.50 179 ASN A CA 1
ATOM 1411 C C . ASN A 1 179 ? -15.472 3.624 5.061 1.00 98.50 179 ASN A C 1
ATOM 1413 O O . ASN A 1 179 ? -15.926 4.666 4.592 1.00 98.50 179 ASN A O 1
ATOM 1417 N N . GLU A 1 180 ? -15.391 3.398 6.369 1.00 97.94 180 GLU A N 1
ATOM 1418 C CA . GLU A 1 180 ? -15.733 4.379 7.402 1.00 97.94 180 GLU A CA 1
ATOM 1419 C C . GLU A 1 180 ? -14.438 5.033 7.889 1.00 97.94 180 GLU A C 1
ATOM 1421 O O . GLU A 1 180 ? -13.527 4.334 8.334 1.00 97.94 180 GLU A O 1
ATOM 1426 N N . ILE A 1 181 ? -14.322 6.360 7.772 1.00 96.75 181 ILE A N 1
ATOM 1427 C CA . ILE A 1 181 ? -13.095 7.086 8.119 1.00 96.75 181 ILE A CA 1
ATOM 1428 C C . ILE A 1 181 ? -13.410 8.199 9.117 1.00 96.75 181 ILE A C 1
ATOM 1430 O O . ILE A 1 181 ? -14.095 9.165 8.786 1.00 96.75 181 ILE A O 1
ATOM 1434 N N . THR A 1 182 ? -12.830 8.089 10.308 1.00 95.81 182 THR A N 1
ATOM 1435 C CA . THR A 1 182 ? -12.909 9.072 11.390 1.00 95.81 182 THR A CA 1
ATOM 1436 C C . THR A 1 182 ? -11.549 9.739 11.567 1.00 95.81 182 THR A C 1
ATOM 1438 O O . THR A 1 182 ? -10.530 9.066 11.729 1.00 95.81 182 THR A O 1
ATOM 1441 N N . LEU A 1 183 ? -11.517 11.072 11.537 1.00 92.25 183 LEU A N 1
ATOM 1442 C CA . LEU A 1 183 ? -10.287 11.866 11.610 1.00 92.25 183 LEU A CA 1
ATOM 1443 C C . LEU A 1 183 ? -10.323 12.767 12.848 1.00 92.25 183 LEU A C 1
ATOM 1445 O O . LEU A 1 183 ? -11.279 13.518 13.025 1.00 92.25 183 LEU A O 1
ATOM 1449 N N . LYS A 1 184 ? -9.277 12.726 13.683 1.00 85.00 184 LYS A N 1
ATOM 1450 C CA . LYS A 1 184 ? -9.168 13.573 14.888 1.00 85.00 184 LYS A CA 1
ATOM 1451 C C . LYS A 1 184 ? -8.381 14.882 14.687 1.00 85.00 184 LYS A C 1
ATOM 1453 O O . LYS A 1 184 ? -8.332 15.693 15.604 1.00 85.00 184 LYS A O 1
ATOM 1458 N N . ASN A 1 185 ? -7.765 15.115 13.523 1.00 72.75 185 ASN A N 1
ATOM 1459 C CA . ASN A 1 185 ? -6.983 16.327 13.208 1.00 72.75 185 ASN A CA 1
ATOM 1460 C C . ASN A 1 185 ? -7.123 16.743 11.721 1.00 72.75 185 ASN A C 1
ATOM 1462 O O . ASN A 1 185 ? -7.917 16.158 10.984 1.00 72.75 185 ASN A O 1
ATOM 1466 N N . ALA A 1 186 ? -6.333 17.737 11.275 1.00 64.50 186 ALA A N 1
ATOM 1467 C CA . ALA A 1 186 ? -6.205 18.154 9.872 1.00 64.50 186 ALA A CA 1
ATOM 1468 C C . ALA A 1 186 ? -5.571 17.046 8.999 1.00 64.50 186 ALA A C 1
ATOM 1470 O O . ALA A 1 186 ? -4.394 17.091 8.642 1.00 64.50 186 ALA A O 1
ATOM 1471 N N . SER A 1 187 ? -6.380 16.039 8.688 1.00 79.94 187 SER A N 1
ATOM 1472 C CA . SER A 1 187 ? -6.070 14.885 7.849 1.00 79.94 187 SER A CA 1
ATOM 1473 C C . SER A 1 187 ? -6.962 14.866 6.612 1.00 79.94 187 SER A C 1
ATOM 1475 O O . SER A 1 187 ? -8.041 15.459 6.593 1.00 79.94 187 SER A O 1
ATOM 1477 N N . TYR A 1 188 ? -6.555 14.117 5.589 1.00 91.81 188 TYR A N 1
ATOM 1478 C CA . TYR A 1 188 ? -7.433 13.796 4.464 1.00 91.81 188 TYR A CA 1
ATOM 1479 C C . TYR A 1 188 ? -8.130 12.452 4.689 1.00 91.81 188 TYR A C 1
ATOM 1481 O O . TYR A 1 188 ? -7.481 11.463 5.025 1.00 91.81 188 TYR A O 1
ATOM 1489 N N . GLY A 1 189 ? -9.444 12.383 4.455 1.00 94.31 189 GLY A N 1
ATOM 1490 C CA . GLY A 1 189 ? -10.177 11.113 4.507 1.00 94.31 189 GLY A CA 1
ATOM 1491 C C . GLY A 1 189 ? -9.691 10.168 3.411 1.00 94.31 189 GLY A C 1
ATOM 1492 O O . GLY A 1 189 ? -9.019 9.175 3.684 1.00 94.31 189 GLY A O 1
ATOM 1493 N N . ILE A 1 190 ? -9.963 10.544 2.159 1.00 96.38 190 ILE A N 1
ATOM 1494 C CA . ILE A 1 190 ? -9.421 9.900 0.959 1.00 96.38 190 ILE A CA 1
ATOM 1495 C C . ILE A 1 190 ? -8.643 10.951 0.164 1.00 96.38 190 ILE A C 1
ATOM 1497 O O . ILE A 1 190 ? -9.212 11.943 -0.287 1.00 96.38 190 ILE A O 1
ATOM 1501 N N . TRP A 1 191 ? -7.343 10.733 -0.031 1.00 95.62 191 TRP A N 1
ATOM 1502 C CA . TRP A 1 191 ? -6.471 11.620 -0.797 1.00 95.62 191 TRP A CA 1
ATOM 1503 C C . TRP A 1 191 ? -6.021 10.955 -2.095 1.00 95.62 191 TRP A C 1
ATOM 1505 O O . TRP A 1 191 ? -5.256 9.991 -2.092 1.00 95.62 191 TRP A O 1
ATOM 1515 N N . LEU A 1 192 ? -6.485 11.488 -3.223 1.00 95.62 192 LEU A N 1
ATOM 1516 C CA . LEU A 1 192 ? -6.103 11.025 -4.553 1.00 95.62 192 LEU A CA 1
ATOM 1517 C C . LEU A 1 192 ? -5.030 11.951 -5.132 1.00 95.62 192 LEU A C 1
ATOM 1519 O O . LEU A 1 192 ? -5.295 13.124 -5.382 1.00 95.62 192 LEU A O 1
ATOM 1523 N N . ASN A 1 193 ? -3.832 11.428 -5.380 1.00 94.19 193 ASN A N 1
ATOM 1524 C CA . ASN A 1 193 ? -2.739 12.167 -6.005 1.00 94.19 193 ASN A CA 1
ATOM 1525 C C . ASN A 1 193 ? -2.117 11.341 -7.138 1.00 94.19 193 ASN A C 1
ATOM 1527 O O . ASN A 1 193 ? -1.688 10.212 -6.922 1.00 94.19 193 ASN A O 1
ATOM 1531 N N . GLY A 1 194 ? -2.100 11.891 -8.355 1.00 93.69 194 GLY A N 1
ATOM 1532 C CA . GLY A 1 194 ? -1.598 11.195 -9.541 1.00 93.69 194 GLY A CA 1
ATOM 1533 C C . GLY A 1 194 ? -2.309 9.864 -9.785 1.00 93.69 194 GLY A C 1
ATOM 1534 O O . GLY A 1 194 ? -1.691 8.803 -9.799 1.00 93.69 194 GLY A O 1
ATOM 1535 N N . THR A 1 195 ? -3.622 9.921 -9.989 1.00 94.81 195 THR A N 1
ATOM 1536 C CA . THR A 1 195 ? -4.463 8.741 -10.221 1.00 94.81 195 THR A CA 1
ATOM 1537 C C . THR A 1 195 ? -5.203 8.827 -11.558 1.00 94.81 195 THR A C 1
ATOM 1539 O O . THR A 1 195 ? -5.233 9.877 -12.208 1.00 94.81 195 THR A O 1
ATOM 1542 N N . GLY A 1 196 ? -5.800 7.721 -12.002 1.00 91.19 196 GLY A N 1
ATOM 1543 C CA . GLY A 1 196 ? -6.733 7.717 -13.125 1.00 91.19 196 GLY A CA 1
ATOM 1544 C C . GLY A 1 196 ? -7.688 6.524 -13.095 1.00 91.19 196 GLY A C 1
ATOM 1545 O O . GLY A 1 196 ? -7.340 5.444 -12.632 1.00 91.19 196 GLY A O 1
ATOM 1546 N N . LYS A 1 197 ? -8.915 6.700 -13.601 1.00 90.50 197 LYS A N 1
ATOM 1547 C CA . LYS A 1 197 ? -9.971 5.663 -13.559 1.00 90.50 197 LYS A CA 1
ATOM 1548 C C . LYS A 1 197 ? -10.151 5.046 -12.157 1.00 90.50 197 LYS A C 1
ATOM 1550 O O . LYS A 1 197 ? -10.206 3.826 -12.022 1.00 90.50 197 LYS A O 1
ATOM 1555 N N . ILE A 1 198 ? -10.183 5.883 -11.122 1.00 95.62 198 ILE A N 1
ATOM 1556 C CA . ILE A 1 198 ? -10.501 5.457 -9.754 1.00 95.62 198 ILE A CA 1
ATOM 1557 C C . ILE A 1 198 ? -12.016 5.494 -9.584 1.00 95.62 198 ILE A C 1
ATOM 1559 O O . ILE A 1 198 ? -12.659 6.439 -10.039 1.00 95.62 198 ILE A O 1
ATOM 1563 N N . ARG A 1 199 ? -12.580 4.475 -8.933 1.00 93.56 199 ARG A N 1
ATOM 1564 C CA . ARG A 1 199 ? -13.975 4.489 -8.486 1.00 93.56 199 ARG A CA 1
ATOM 1565 C C . ARG A 1 199 ? -13.987 4.650 -6.969 1.00 93.56 199 ARG A C 1
ATOM 1567 O O . ARG A 1 199 ? -13.388 3.825 -6.284 1.00 93.56 199 ARG A O 1
ATOM 1574 N N . VAL A 1 200 ? -14.633 5.708 -6.487 1.00 92.94 200 VAL A N 1
ATOM 1575 C CA . VAL A 1 200 ? -14.859 5.974 -5.060 1.00 92.94 200 VAL A CA 1
ATOM 1576 C C . VAL A 1 200 ? -16.364 6.066 -4.841 1.00 92.94 200 VAL A C 1
ATOM 1578 O O . VAL A 1 200 ? -17.005 6.850 -5.543 1.00 92.94 200 VAL A O 1
ATOM 1581 N N . ASN A 1 201 ? -16.923 5.250 -3.946 1.00 83.50 201 ASN A N 1
ATOM 1582 C CA . ASN A 1 201 ? -18.368 5.179 -3.706 1.00 83.50 201 ASN A CA 1
ATOM 1583 C C . ASN A 1 201 ? -18.746 4.622 -2.332 1.00 83.50 201 ASN A C 1
ATOM 1585 O O . ASN A 1 201 ? -17.962 3.843 -1.752 1.00 83.50 201 ASN A O 1
#

Organism: NCBI:txid408170

Sequence (201 aa):
DYHGKADSNNEAIQIETLQRDHFASYGKYDETPNRNITITNCTFKNVQRGVGTHAAIVGCYHSNIRIENNKFINIPGYAIIATNYINSSIKNNEITDCASGIIFRDMAITLYPSEKGNKSKTPKISSKSVIANNKIEITDKKYKNVNYGIQLLGEYRSKKKGNIPKGDYRVYGVQVYGNEITLKNASYGIWLNGTGKIRVN